Protein AF-A0A2M9QBG0-F1 (afdb_monomer_lite)

Sequence (285 aa):
NDIAADVAAKFGDDTVGVIFPILSRNRFANCLRGIAKGVKKVVLMLSYPSDEVGNHLVDIDELDVKGINPWTDTLTEVEFREHFGYKKHTFTGVDYIEYYKELIEAEGASCEVIFSNNPKTILDFTKSVLTCDIHTRLRTKRILMANGAEKVYSLDNILSESNNGSGFNAEYGLLGSNKATEDSVKLFPHTCQPIVDGIQAKIKEATGKTVEVMVYGDGAFKDPVGKIWELADPVVSPAYTAGLDGTPNEVKLKYLADNDFANLRGEELKAAISEYIQNKDEDLT

pLDDT: mean 91.79, std 9.82, range [42.88, 98.88]

Structure (mmCIF, N/CA/C/O backbone):
data_AF-A0A2M9QBG0-F1
#
_entry.id   AF-A0A2M9QBG0-F1
#
loop_
_atom_site.group_PDB
_atom_site.id
_atom_site.type_symbol
_atom_site.label_atom_id
_atom_site.label_alt_id
_atom_site.label_comp_id
_atom_site.label_asym_id
_atom_site.label_entity_id
_atom_site.label_seq_id
_atom_site.pdbx_PDB_ins_code
_atom_site.Cartn_x
_atom_site.Cartn_y
_atom_site.Cartn_z
_atom_site.occupancy
_atom_site.B_iso_or_equiv
_atom_site.auth_seq_id
_atom_site.auth_comp_id
_atom_site.auth_asym_id
_atom_site.auth_atom_id
_atom_site.pdbx_PDB_model_num
ATOM 1 N N . ASN A 1 1 ? 13.268 -4.347 11.032 1.00 94.38 1 ASN A N 1
ATOM 2 C CA . ASN A 1 1 ? 13.916 -5.679 11.103 1.00 94.38 1 ASN A CA 1
ATOM 3 C C . ASN A 1 1 ? 12.912 -6.799 10.926 1.00 94.38 1 ASN A C 1
ATOM 5 O O . ASN A 1 1 ? 13.132 -7.619 10.053 1.00 94.38 1 ASN A O 1
ATOM 9 N N . ASP A 1 2 ? 11.804 -6.796 11.664 1.00 96.88 2 ASP A N 1
ATOM 10 C CA . ASP A 1 2 ? 10.793 -7.866 11.581 1.00 96.88 2 ASP A CA 1
ATOM 11 C C . ASP A 1 2 ? 10.213 -8.024 10.168 1.00 96.88 2 ASP A C 1
ATOM 13 O O . ASP A 1 2 ? 10.168 -9.131 9.639 1.00 96.88 2 ASP A O 1
ATOM 17 N N . ILE A 1 3 ? 9.890 -6.899 9.514 1.00 97.50 3 ILE A N 1
ATOM 18 C CA . ILE A 1 3 ? 9.481 -6.861 8.098 1.00 97.50 3 ILE A CA 1
ATOM 19 C C . ILE A 1 3 ? 10.540 -7.520 7.205 1.00 97.50 3 ILE A C 1
ATOM 21 O O . ILE A 1 3 ? 10.205 -8.339 6.361 1.00 97.50 3 ILE A O 1
ATOM 25 N N . ALA A 1 4 ? 11.817 -7.188 7.406 1.00 97.56 4 ALA A N 1
ATOM 26 C CA . ALA A 1 4 ? 12.915 -7.696 6.587 1.00 97.56 4 ALA A CA 1
ATOM 27 C C . ALA A 1 4 ? 13.090 -9.206 6.739 1.00 97.56 4 ALA A C 1
ATOM 29 O O . ALA A 1 4 ? 13.250 -9.907 5.748 1.00 97.56 4 ALA A O 1
ATOM 30 N N . ALA A 1 5 ? 13.027 -9.709 7.973 1.00 97.75 5 ALA A N 1
ATOM 31 C CA . ALA A 1 5 ? 13.133 -11.134 8.243 1.00 97.75 5 ALA A CA 1
ATOM 32 C C . ALA A 1 5 ? 11.953 -11.912 7.638 1.00 97.75 5 ALA A C 1
ATOM 34 O O . ALA A 1 5 ? 12.153 -12.994 7.095 1.00 97.75 5 ALA A O 1
ATOM 35 N N . ASP A 1 6 ? 10.745 -11.348 7.679 1.00 98.19 6 ASP A N 1
ATOM 36 C CA . ASP A 1 6 ? 9.570 -11.976 7.077 1.00 98.19 6 ASP A CA 1
ATOM 37 C C . ASP A 1 6 ? 9.617 -11.957 5.536 1.00 98.19 6 ASP A C 1
ATOM 39 O O . ASP A 1 6 ? 9.361 -12.959 4.868 1.00 98.19 6 ASP A O 1
ATOM 43 N N . VAL A 1 7 ? 10.034 -10.832 4.950 1.00 98.31 7 VAL A N 1
ATOM 44 C CA . VAL A 1 7 ? 10.260 -10.705 3.503 1.00 98.31 7 VAL A CA 1
ATOM 45 C C . VAL A 1 7 ? 11.348 -11.679 3.034 1.00 98.31 7 VAL A C 1
ATOM 47 O O . VAL A 1 7 ? 11.137 -12.388 2.051 1.00 98.31 7 VAL A O 1
ATOM 50 N N . ALA A 1 8 ? 12.461 -11.792 3.762 1.00 98.06 8 ALA A N 1
ATOM 51 C CA . ALA A 1 8 ? 13.534 -12.734 3.450 1.00 98.06 8 ALA A CA 1
ATOM 52 C C . ALA A 1 8 ? 13.062 -14.195 3.526 1.00 98.06 8 ALA A C 1
ATOM 54 O O . ALA A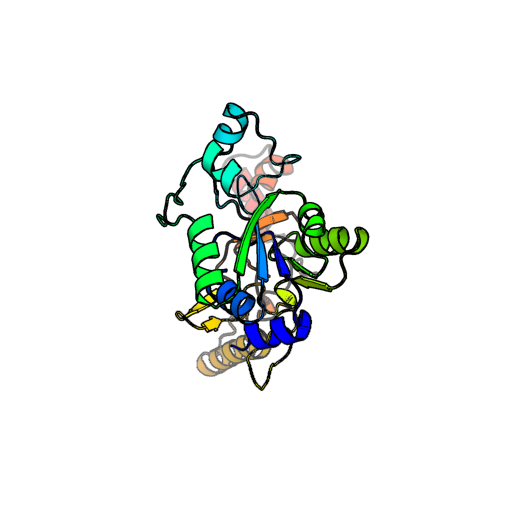 1 8 ? 13.405 -14.996 2.660 1.00 98.06 8 ALA A O 1
ATOM 55 N N . ALA A 1 9 ? 12.235 -14.548 4.516 1.00 97.44 9 ALA A N 1
ATOM 56 C CA . ALA A 1 9 ? 11.669 -15.892 4.631 1.00 97.44 9 ALA A CA 1
ATOM 57 C C . ALA A 1 9 ? 10.741 -16.239 3.453 1.00 97.44 9 ALA A C 1
ATOM 59 O O . ALA A 1 9 ? 10.748 -17.370 2.967 1.00 97.44 9 ALA A O 1
ATOM 60 N N . LYS A 1 10 ? 9.963 -15.262 2.974 1.00 97.81 10 LYS A N 1
ATOM 61 C CA . LYS A 1 10 ? 9.002 -15.438 1.877 1.00 97.81 10 LYS A CA 1
ATOM 62 C C . LYS A 1 10 ? 9.654 -15.461 0.496 1.00 97.81 10 LYS A C 1
ATOM 64 O O . LYS A 1 10 ? 9.267 -16.265 -0.351 1.00 97.81 10 LYS A O 1
ATOM 69 N N . PHE A 1 11 ? 10.623 -14.584 0.248 1.00 98.38 11 PHE A N 1
ATOM 70 C CA . PHE A 1 11 ? 11.204 -14.398 -1.084 1.00 98.38 11 PHE A CA 1
ATOM 71 C C . PHE A 1 11 ? 12.581 -15.045 -1.252 1.00 98.38 11 PHE A C 1
ATOM 73 O O . PHE A 1 11 ? 12.905 -15.480 -2.358 1.00 98.38 11 PHE A O 1
ATOM 80 N N . GLY A 1 12 ? 13.352 -15.213 -0.178 1.00 96.94 12 GLY A N 1
ATOM 81 C CA . GLY A 1 12 ? 14.719 -15.721 -0.242 1.00 96.94 12 GLY A CA 1
ATOM 82 C C . GLY A 1 12 ? 15.646 -14.760 -0.987 1.00 96.94 12 GLY A C 1
ATOM 83 O O . GLY A 1 12 ? 15.642 -13.559 -0.737 1.00 96.94 12 GLY A O 1
ATOM 84 N N . ASP A 1 13 ? 16.431 -15.301 -1.917 1.00 96.94 13 ASP A N 1
ATOM 85 C CA . ASP A 1 13 ? 17.428 -14.554 -2.697 1.00 96.94 13 ASP A CA 1
ATOM 86 C C . ASP A 1 13 ? 16.897 -14.006 -4.035 1.00 96.94 13 ASP A C 1
ATOM 88 O O . ASP A 1 13 ? 17.672 -13.489 -4.845 1.00 96.94 13 ASP A O 1
ATOM 92 N N . ASP A 1 14 ? 15.594 -14.128 -4.286 1.00 98.38 14 ASP A N 1
ATOM 93 C CA . ASP A 1 14 ? 14.983 -13.698 -5.539 1.00 98.38 14 ASP A CA 1
ATOM 94 C C . ASP A 1 14 ? 15.114 -12.180 -5.750 1.00 98.38 14 ASP A C 1
ATOM 96 O O . ASP A 1 14 ? 15.131 -11.381 -4.811 1.00 98.38 14 ASP A O 1
ATOM 100 N N . THR A 1 15 ? 15.122 -11.761 -7.017 1.00 98.75 15 THR A N 1
ATOM 101 C CA . THR A 1 15 ? 14.774 -10.373 -7.353 1.00 98.75 15 THR A CA 1
ATOM 102 C C . THR A 1 15 ? 13.291 -10.174 -7.068 1.00 98.75 15 THR A C 1
ATOM 104 O O . THR A 1 15 ? 12.475 -10.940 -7.577 1.00 98.75 15 THR A O 1
ATOM 107 N N . VAL A 1 16 ? 12.927 -9.162 -6.283 1.00 98.88 16 VAL A N 1
ATOM 108 C CA . VAL A 1 16 ? 11.530 -8.932 -5.893 1.00 98.88 16 VAL A CA 1
ATOM 109 C C . VAL A 1 16 ? 10.954 -7.733 -6.630 1.00 98.88 16 VAL A C 1
ATOM 111 O O . VAL A 1 16 ? 11.482 -6.625 -6.566 1.00 98.88 16 VAL A O 1
ATOM 114 N N . GLY A 1 17 ? 9.842 -7.954 -7.323 1.00 98.88 17 GLY A N 1
ATOM 115 C CA . GLY A 1 17 ? 9.055 -6.897 -7.934 1.00 98.88 17 GLY A CA 1
ATOM 116 C C . GLY A 1 17 ? 8.174 -6.257 -6.873 1.00 98.88 17 GLY A C 1
ATOM 117 O O . GLY A 1 17 ? 7.275 -6.917 -6.360 1.00 98.88 17 GLY A O 1
ATOM 118 N N . VAL A 1 18 ? 8.421 -4.997 -6.529 1.00 98.88 18 VAL A N 1
ATOM 119 C CA . VAL A 1 18 ? 7.583 -4.228 -5.598 1.00 98.88 18 VAL A CA 1
ATOM 120 C C . VAL A 1 18 ? 6.708 -3.313 -6.435 1.00 98.88 18 VAL A C 1
ATOM 122 O O . VAL A 1 18 ? 7.214 -2.392 -7.075 1.00 98.88 18 VAL A O 1
ATOM 125 N N . ILE A 1 19 ? 5.406 -3.593 -6.481 1.00 98.75 19 ILE A N 1
ATOM 126 C CA . ILE A 1 19 ? 4.516 -2.967 -7.465 1.00 98.75 19 ILE A CA 1
ATOM 127 C C . ILE A 1 19 ? 3.381 -2.188 -6.816 1.00 98.75 19 ILE A C 1
ATOM 129 O O . ILE A 1 19 ? 2.843 -2.587 -5.783 1.00 98.75 19 ILE A O 1
ATOM 133 N N . PHE A 1 20 ? 2.999 -1.096 -7.474 1.00 98.06 20 PHE A N 1
ATOM 134 C CA . PHE A 1 20 ? 1.850 -0.255 -7.130 1.00 98.06 20 PHE A CA 1
ATOM 135 C C . PHE A 1 20 ? 1.817 0.239 -5.676 1.00 98.06 20 PHE A C 1
ATOM 137 O O . PHE A 1 20 ? 0.751 0.225 -5.055 1.00 98.06 20 PHE A O 1
ATOM 144 N N . PRO A 1 21 ? 2.949 0.678 -5.095 1.00 97.06 21 PRO A N 1
ATOM 145 C CA . PRO A 1 21 ? 2.894 1.313 -3.796 1.00 97.06 21 PRO A CA 1
ATOM 146 C C . PRO A 1 21 ? 2.174 2.655 -3.889 1.00 97.06 21 PRO A C 1
ATOM 148 O O . PRO A 1 21 ? 2.266 3.374 -4.885 1.00 97.06 21 PRO A O 1
ATOM 151 N N . ILE A 1 22 ? 1.520 3.028 -2.800 1.00 94.12 22 ILE A N 1
ATOM 152 C CA . ILE A 1 22 ? 1.079 4.406 -2.611 1.00 94.12 22 ILE A CA 1
ATOM 153 C C . ILE A 1 22 ? 2.284 5.327 -2.380 1.00 94.12 22 ILE A C 1
ATOM 155 O O . ILE A 1 22 ? 3.242 4.975 -1.687 1.00 94.12 22 ILE A O 1
ATOM 159 N N . LEU A 1 23 ? 2.215 6.541 -2.908 1.00 94.75 23 LEU A N 1
ATOM 160 C CA . LEU A 1 23 ? 3.259 7.557 -2.823 1.00 94.75 23 LEU A CA 1
ATOM 161 C C . LEU A 1 23 ? 3.126 8.328 -1.510 1.00 94.75 23 LEU A C 1
ATOM 163 O O . LEU A 1 23 ? 2.633 9.454 -1.439 1.00 94.75 23 LEU A O 1
ATOM 167 N N . SER A 1 24 ? 3.550 7.689 -0.426 1.00 93.06 24 SER A N 1
ATOM 168 C CA . SER A 1 24 ? 3.468 8.242 0.920 1.00 93.06 24 SER A CA 1
ATOM 169 C C . SER A 1 24 ? 4.717 7.956 1.741 1.00 93.06 24 SER A C 1
ATOM 171 O O . SER A 1 24 ? 5.117 6.805 1.940 1.00 93.06 24 SER A O 1
ATOM 173 N N . ARG A 1 25 ? 5.294 9.020 2.313 1.00 91.75 25 ARG A N 1
ATOM 174 C CA . ARG A 1 25 ? 6.356 8.901 3.324 1.00 91.75 25 ARG A CA 1
ATOM 175 C C . ARG A 1 25 ? 5.859 8.222 4.599 1.00 91.75 25 ARG A C 1
ATOM 177 O O . ARG A 1 25 ? 6.567 7.407 5.173 1.00 91.75 25 ARG A O 1
ATOM 184 N N . ASN A 1 26 ? 4.646 8.546 5.040 1.00 90.00 26 ASN A N 1
ATOM 185 C CA . ASN A 1 26 ? 4.130 8.059 6.320 1.00 90.00 26 ASN A CA 1
ATOM 186 C C . ASN A 1 26 ? 3.624 6.622 6.223 1.00 90.00 26 ASN A C 1
ATOM 188 O O . ASN A 1 26 ? 3.782 5.851 7.162 1.00 90.00 26 ASN A O 1
ATOM 192 N N . ARG A 1 27 ? 3.031 6.248 5.089 1.00 90.38 27 ARG A N 1
ATOM 193 C CA . ARG A 1 27 ? 2.394 4.938 4.971 1.00 90.38 27 ARG A CA 1
ATOM 194 C C . ARG A 1 27 ? 3.296 3.871 4.364 1.00 90.38 27 ARG A C 1
ATOM 196 O O . ARG A 1 27 ? 3.158 2.709 4.723 1.00 90.38 27 ARG A O 1
ATOM 203 N N . PHE A 1 28 ? 4.223 4.246 3.480 1.00 95.75 28 PHE A N 1
ATOM 204 C CA . PHE A 1 28 ? 5.002 3.255 2.738 1.00 95.75 28 PHE A CA 1
ATOM 205 C C . PHE A 1 28 ? 6.507 3.275 3.013 1.00 95.75 28 PHE A C 1
ATOM 207 O O . PHE A 1 28 ? 7.118 2.216 2.957 1.00 95.75 28 PHE A O 1
ATOM 214 N N . ALA A 1 29 ? 7.121 4.407 3.376 1.00 95.62 29 ALA A N 1
ATOM 215 C CA . ALA A 1 29 ? 8.586 4.484 3.482 1.00 95.62 29 ALA A CA 1
ATOM 216 C C . ALA A 1 29 ? 9.195 3.460 4.457 1.00 95.62 29 ALA A C 1
ATOM 218 O O . ALA A 1 29 ? 10.117 2.736 4.091 1.00 95.62 29 ALA A O 1
ATOM 219 N N . ASN A 1 30 ? 8.665 3.345 5.679 1.00 96.50 30 ASN A N 1
ATOM 220 C CA . ASN A 1 30 ? 9.191 2.390 6.663 1.00 96.50 30 ASN A CA 1
ATOM 221 C C . ASN A 1 30 ? 8.934 0.933 6.254 1.00 96.50 30 ASN A C 1
ATOM 223 O O . ASN A 1 30 ? 9.773 0.065 6.500 1.00 96.50 30 ASN A O 1
ATOM 227 N N . CYS A 1 31 ? 7.802 0.669 5.597 1.00 97.62 31 CYS A N 1
ATOM 228 C CA . CYS A 1 31 ? 7.518 -0.636 5.009 1.00 97.62 31 CYS A CA 1
ATOM 229 C C . CYS A 1 31 ? 8.551 -0.960 3.927 1.00 97.62 31 CYS A C 1
ATOM 231 O O . CYS A 1 31 ? 9.159 -2.026 3.973 1.00 97.62 31 CYS A O 1
ATOM 233 N N . LEU A 1 32 ? 8.813 -0.016 3.017 1.00 98.38 32 LEU A N 1
ATOM 234 C CA . LEU A 1 32 ? 9.791 -0.160 1.945 1.00 98.38 32 LEU A CA 1
ATOM 235 C C . LEU A 1 32 ? 11.205 -0.379 2.483 1.00 98.38 32 LEU A C 1
ATOM 237 O O . LEU A 1 32 ? 11.902 -1.234 1.952 1.00 98.38 32 LEU A O 1
ATOM 241 N N . ARG A 1 33 ? 11.603 0.295 3.573 1.00 98.00 33 ARG A N 1
ATOM 242 C CA . ARG A 1 33 ? 12.900 0.043 4.228 1.00 98.00 33 ARG A CA 1
ATOM 243 C C . ARG A 1 33 ? 13.008 -1.403 4.689 1.00 98.00 33 ARG A C 1
ATOM 245 O O . ARG A 1 33 ? 13.990 -2.087 4.421 1.00 98.00 33 ARG A O 1
ATOM 252 N N . GLY A 1 34 ? 11.967 -1.879 5.372 1.00 97.56 34 GLY A N 1
ATOM 253 C CA . GLY A 1 34 ? 11.883 -3.264 5.816 1.00 97.56 34 GLY A CA 1
ATOM 254 C C . GLY A 1 34 ? 11.940 -4.254 4.653 1.00 97.56 34 GLY A C 1
ATOM 255 O O . GLY A 1 34 ? 12.674 -5.230 4.736 1.00 97.56 34 GLY A O 1
ATOM 256 N N . ILE A 1 35 ? 11.207 -3.983 3.571 1.00 98.50 35 ILE A N 1
ATOM 257 C CA . ILE A 1 35 ? 11.191 -4.812 2.361 1.00 98.50 35 ILE A CA 1
ATOM 258 C C . ILE A 1 35 ? 12.577 -4.846 1.712 1.00 98.50 35 ILE A C 1
ATOM 260 O O . ILE A 1 35 ? 13.110 -5.929 1.495 1.00 98.50 35 ILE A O 1
ATOM 264 N N . ALA A 1 36 ? 13.177 -3.680 1.462 1.00 98.56 36 ALA A N 1
ATOM 265 C CA . ALA A 1 36 ? 14.488 -3.543 0.835 1.00 98.56 36 ALA A CA 1
ATOM 266 C C . ALA A 1 36 ? 15.574 -4.272 1.633 1.00 98.56 36 ALA A C 1
ATOM 268 O O . ALA A 1 36 ? 16.334 -5.050 1.071 1.00 98.56 36 ALA A O 1
ATOM 269 N N . LYS A 1 37 ? 15.575 -4.129 2.961 1.00 97.94 37 LYS A N 1
ATOM 270 C CA . LYS A 1 37 ? 16.518 -4.827 3.845 1.00 97.94 37 LYS A CA 1
ATOM 271 C C . LYS A 1 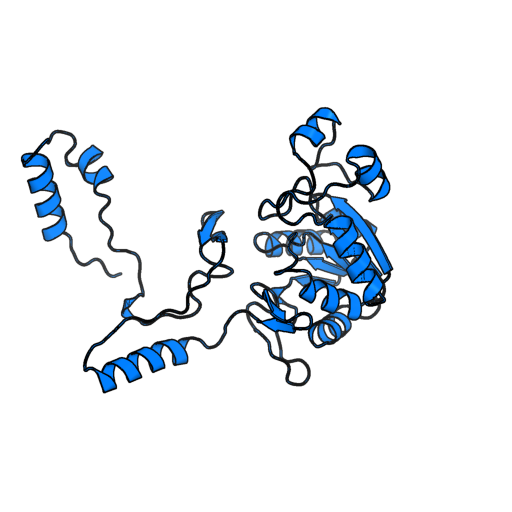37 ? 16.389 -6.358 3.809 1.00 97.94 37 LYS A C 1
ATOM 273 O O . LYS A 1 37 ? 17.319 -7.061 4.201 1.00 97.94 37 LYS A O 1
ATOM 278 N N . GLY A 1 38 ? 15.230 -6.883 3.409 1.00 97.69 38 GLY A N 1
ATOM 279 C CA . GLY A 1 38 ? 14.960 -8.319 3.328 1.00 97.69 38 GLY A CA 1
ATOM 280 C C . GLY A 1 38 ? 15.362 -8.972 2.004 1.00 97.69 38 GLY A C 1
ATOM 281 O O . GLY A 1 38 ? 15.223 -10.186 1.886 1.00 97.69 38 GLY A O 1
ATOM 282 N N . VAL A 1 39 ? 15.820 -8.203 1.008 1.00 98.44 39 VAL A N 1
ATOM 283 C CA . VAL A 1 39 ? 16.076 -8.692 -0.359 1.00 98.44 39 VAL A CA 1
ATOM 284 C C . VAL A 1 39 ? 17.371 -8.115 -0.936 1.00 98.44 39 VAL A C 1
ATOM 286 O O . VAL A 1 39 ? 17.930 -7.156 -0.418 1.00 98.44 39 VAL A O 1
ATOM 289 N N . LYS A 1 40 ? 17.862 -8.689 -2.041 1.00 98.25 40 LYS A N 1
ATOM 290 C CA . LYS A 1 40 ? 19.090 -8.225 -2.724 1.00 98.25 40 LYS A CA 1
ATOM 291 C C . LYS A 1 40 ? 18.824 -7.232 -3.861 1.00 98.25 40 LYS A C 1
ATOM 293 O O . LYS A 1 40 ? 19.635 -6.340 -4.119 1.00 98.25 40 LYS A O 1
ATOM 298 N N . LYS A 1 41 ? 17.706 -7.400 -4.572 1.00 98.69 41 LYS A N 1
ATOM 299 C CA . LYS A 1 41 ? 17.295 -6.541 -5.689 1.00 98.69 41 LYS A CA 1
ATOM 300 C C . LYS A 1 41 ? 15.794 -6.296 -5.639 1.00 98.69 41 LYS A C 1
ATOM 302 O O . LYS A 1 41 ? 15.019 -7.246 -5.517 1.00 98.69 41 LYS A O 1
ATOM 307 N N . VAL A 1 42 ? 15.413 -5.035 -5.795 1.00 98.88 42 VAL A N 1
ATOM 308 C CA . VAL A 1 42 ? 14.035 -4.588 -5.980 1.00 98.88 42 VAL A CA 1
ATOM 309 C C . VAL A 1 42 ? 13.871 -4.060 -7.400 1.00 98.88 42 VAL A C 1
ATOM 311 O O . VAL A 1 42 ? 14.649 -3.221 -7.851 1.00 98.88 42 VAL A O 1
ATOM 314 N N . VAL A 1 43 ? 12.833 -4.527 -8.089 1.00 98.88 43 VAL A N 1
ATOM 315 C CA . VAL A 1 43 ? 12.305 -3.851 -9.279 1.00 98.88 43 VAL A CA 1
ATOM 316 C C . VAL A 1 43 ? 11.056 -3.100 -8.835 1.00 98.88 43 VAL A C 1
ATOM 318 O O . VAL A 1 43 ? 10.031 -3.713 -8.535 1.00 98.88 43 VAL A O 1
ATOM 321 N N . LEU A 1 44 ? 11.170 -1.782 -8.702 1.00 98.88 44 LEU A N 1
ATOM 322 C CA . LEU A 1 44 ? 10.103 -0.907 -8.237 1.00 98.88 44 LEU A CA 1
ATOM 323 C C . LEU A 1 44 ? 9.248 -0.484 -9.434 1.00 98.88 44 LEU A C 1
ATOM 325 O O . LEU A 1 44 ? 9.694 0.300 -10.269 1.00 98.88 44 LEU A O 1
ATOM 329 N N . MET A 1 45 ? 8.013 -0.982 -9.505 1.00 98.81 45 MET A N 1
ATOM 330 C CA . MET A 1 45 ? 7.063 -0.598 -10.551 1.00 98.81 45 MET A CA 1
ATOM 331 C C . MET A 1 45 ? 6.015 0.364 -10.006 1.00 98.81 45 MET A C 1
ATOM 333 O O . MET A 1 45 ? 5.168 -0.012 -9.188 1.00 98.81 45 MET A O 1
ATOM 337 N N . LEU A 1 46 ? 6.062 1.604 -10.484 1.00 98.56 46 LEU A N 1
ATOM 338 C CA . LEU A 1 46 ? 5.134 2.659 -10.093 1.00 98.56 46 LEU A CA 1
ATOM 339 C C . LEU A 1 46 ? 4.002 2.798 -11.119 1.00 98.56 46 LEU A C 1
ATOM 341 O O . LEU A 1 46 ? 4.231 2.777 -12.330 1.00 98.56 46 LEU A O 1
ATOM 345 N N . SER A 1 47 ? 2.779 2.974 -10.620 1.00 97.56 47 SER A N 1
ATOM 346 C CA . SER A 1 47 ? 1.647 3.400 -11.447 1.00 97.56 47 SER A CA 1
ATOM 347 C C . SER A 1 47 ? 1.817 4.863 -11.859 1.00 97.56 47 SER A C 1
ATOM 349 O O . SER A 1 47 ? 2.389 5.659 -11.111 1.00 97.56 47 SER A O 1
ATOM 351 N N . TYR A 1 48 ? 1.301 5.231 -13.031 1.00 97.00 48 TYR A N 1
ATOM 352 C CA . TYR A 1 48 ? 1.320 6.609 -13.526 1.00 97.00 48 TYR A CA 1
ATOM 353 C C . TYR A 1 48 ? 0.036 6.926 -14.319 1.00 97.00 48 TYR A C 1
ATOM 355 O O . TYR A 1 48 ? -0.528 6.027 -14.935 1.00 97.00 48 TYR A O 1
ATOM 363 N N . PRO A 1 49 ? -0.488 8.167 -14.312 1.00 96.44 49 PRO A N 1
ATOM 364 C CA . PRO A 1 49 ? 0.114 9.387 -13.765 1.00 96.44 49 PRO A CA 1
ATOM 365 C C . PRO A 1 49 ? 0.116 9.465 -12.231 1.00 96.44 49 PRO A C 1
ATOM 367 O O . PRO A 1 49 ? 0.852 10.276 -11.671 1.00 96.44 49 PRO A O 1
ATOM 370 N N . SER A 1 50 ? -0.670 8.628 -11.553 1.00 95.69 50 SER A N 1
ATOM 371 C CA . SER A 1 50 ? -0.822 8.610 -10.097 1.00 95.69 50 SER A CA 1
ATOM 372 C C . SER A 1 50 ? -0.890 7.191 -9.524 1.00 95.69 50 SER A C 1
ATOM 374 O O . SER A 1 50 ? -1.081 6.214 -10.252 1.00 95.69 50 SER A O 1
ATOM 376 N N . ASP A 1 51 ? -0.737 7.083 -8.202 1.00 94.75 51 ASP A N 1
ATOM 377 C CA . ASP A 1 51 ? -1.052 5.856 -7.466 1.00 94.75 51 ASP A CA 1
ATOM 378 C C . ASP A 1 51 ? -2.571 5.607 -7.363 1.00 94.75 51 ASP A C 1
ATOM 380 O O . ASP A 1 51 ? -3.403 6.413 -7.785 1.00 94.75 51 ASP A O 1
ATOM 384 N N . GLU A 1 52 ? -2.958 4.476 -6.768 1.00 91.56 52 GLU A N 1
ATOM 385 C CA . GLU A 1 52 ? -4.371 4.100 -6.624 1.00 91.56 52 GLU A CA 1
ATOM 386 C C . GLU A 1 52 ? -5.206 5.029 -5.720 1.00 91.56 52 GLU A C 1
ATOM 388 O O . GLU A 1 52 ? -6.437 4.957 -5.767 1.00 91.56 52 GLU A O 1
ATOM 393 N N . VAL A 1 53 ? -4.566 5.884 -4.909 1.00 87.88 53 VAL A N 1
ATOM 394 C CA . VAL A 1 53 ? -5.236 6.858 -4.030 1.00 87.88 53 VAL A CA 1
ATOM 395 C C . VAL A 1 53 ? -5.183 8.288 -4.574 1.00 87.88 53 VAL A C 1
ATOM 397 O O . VAL A 1 53 ? -5.706 9.204 -3.943 1.00 87.88 53 VAL A O 1
ATOM 400 N N . GLY A 1 54 ? -4.610 8.481 -5.763 1.00 89.44 54 GLY A N 1
ATOM 401 C CA . GLY A 1 54 ? -4.584 9.761 -6.460 1.00 89.44 54 GLY A CA 1
ATOM 402 C C . GLY A 1 54 ? -3.389 10.655 -6.130 1.00 89.44 54 GLY A C 1
ATOM 403 O O . GLY A 1 54 ? -3.425 11.831 -6.477 1.00 89.44 54 GLY A O 1
ATOM 404 N N . ASN A 1 55 ? -2.316 10.155 -5.506 1.00 91.50 55 ASN A N 1
ATOM 405 C CA . ASN A 1 55 ? -1.073 10.931 -5.461 1.00 91.50 55 ASN A CA 1
ATOM 406 C C . ASN A 1 55 ? -0.403 10.893 -6.829 1.00 91.50 55 ASN A C 1
ATOM 408 O O . ASN A 1 55 ? -0.066 9.827 -7.342 1.00 91.50 55 ASN A O 1
ATOM 412 N N . HIS A 1 56 ? -0.191 12.069 -7.405 1.00 92.69 56 HIS A N 1
ATOM 413 C CA . HIS A 1 56 ? 0.369 12.222 -8.739 1.00 92.69 56 HIS A CA 1
ATOM 414 C C . HIS A 1 56 ? 1.900 12.169 -8.728 1.00 92.69 56 HIS A C 1
ATOM 416 O O . HIS A 1 56 ? 2.551 12.839 -7.922 1.00 92.69 56 HIS A O 1
ATOM 422 N N . LEU A 1 57 ? 2.467 11.421 -9.676 1.00 95.25 57 LEU A N 1
ATOM 423 C CA . LEU A 1 57 ? 3.848 11.596 -10.130 1.00 95.25 57 LEU A CA 1
ATOM 424 C C . LEU A 1 57 ? 3.936 12.728 -11.153 1.00 95.25 57 LEU A C 1
ATOM 426 O O . LEU A 1 57 ? 4.864 13.535 -11.111 1.00 95.25 57 LEU A O 1
ATOM 430 N N . VAL A 1 58 ? 2.965 12.775 -12.066 1.00 95.00 58 VAL A N 1
ATOM 431 C CA . VAL A 1 58 ? 2.859 13.749 -13.157 1.00 95.00 58 VAL A CA 1
ATOM 432 C C . VAL A 1 58 ? 1.407 14.157 -13.359 1.00 95.00 58 VAL A C 1
ATOM 434 O O . VAL A 1 58 ? 0.485 13.449 -12.942 1.00 95.00 58 VAL A O 1
ATOM 437 N N . ASP A 1 59 ? 1.207 15.305 -13.998 1.00 92.94 59 ASP A N 1
ATOM 438 C CA . ASP A 1 59 ? -0.120 15.711 -14.445 1.00 92.94 59 ASP A CA 1
ATOM 439 C C . ASP A 1 59 ? -0.596 14.788 -15.579 1.00 92.94 59 ASP A C 1
ATOM 441 O O . ASP A 1 59 ? 0.199 14.348 -16.414 1.00 92.94 59 ASP A O 1
ATOM 445 N N . ILE A 1 60 ? -1.894 14.492 -15.607 1.00 93.12 60 ILE A N 1
ATOM 446 C CA . ILE A 1 60 ? -2.490 13.705 -16.686 1.00 93.12 60 ILE A CA 1
ATOM 447 C C . ILE A 1 60 ? -2.443 14.469 -18.015 1.00 93.12 60 ILE A C 1
ATOM 449 O O . ILE A 1 60 ? -2.169 13.858 -19.044 1.00 93.12 60 ILE A O 1
ATOM 453 N N . ASP A 1 61 ? -2.566 15.798 -17.986 1.00 94.75 61 ASP A N 1
ATOM 454 C CA . ASP A 1 61 ? -2.482 16.634 -19.187 1.00 94.75 61 ASP A CA 1
ATOM 455 C C . ASP A 1 61 ? -1.074 16.574 -19.812 1.00 94.75 61 ASP A C 1
ATOM 457 O O . ASP A 1 61 ? -0.905 16.674 -21.029 1.00 94.75 61 ASP A O 1
ATOM 461 N N . GLU A 1 62 ? -0.031 16.356 -18.998 1.00 94.94 62 GLU A N 1
ATOM 462 C CA . GLU A 1 62 ? 1.329 16.154 -19.510 1.00 94.94 62 GLU A CA 1
ATOM 463 C C . GLU A 1 62 ? 1.472 14.846 -20.294 1.00 94.94 62 GLU A C 1
ATOM 465 O O . GLU A 1 62 ? 2.336 14.774 -21.172 1.00 94.94 62 GLU A O 1
ATOM 470 N N . LEU A 1 63 ? 0.662 13.825 -19.985 1.00 95.44 63 LEU A N 1
ATOM 471 C CA . LEU A 1 63 ? 0.628 12.582 -20.756 1.00 95.44 63 LEU A CA 1
ATOM 472 C C . LEU A 1 63 ? 0.049 12.843 -22.146 1.00 95.44 63 LEU A C 1
ATOM 474 O O . LEU A 1 63 ? 0.667 12.467 -23.143 1.00 95.44 63 LEU A O 1
ATOM 478 N N . ASP A 1 64 ? -1.077 13.558 -22.207 1.00 94.06 64 ASP A N 1
ATOM 479 C CA . ASP A 1 64 ? -1.775 13.879 -23.454 1.00 94.06 64 ASP A CA 1
ATOM 480 C C . ASP A 1 64 ? -0.899 14.715 -24.391 1.00 94.06 64 ASP A C 1
ATOM 482 O O . ASP A 1 64 ? -0.749 14.393 -25.571 1.00 94.06 64 ASP A O 1
ATOM 486 N N . VAL A 1 65 ? -0.243 15.752 -23.857 1.00 96.12 65 VAL A N 1
ATOM 487 C CA . VAL A 1 65 ? 0.668 16.612 -24.632 1.00 96.12 65 VAL A CA 1
ATOM 488 C C . VAL A 1 65 ? 1.844 15.823 -25.214 1.00 96.12 65 VAL A C 1
ATOM 490 O O . VAL A 1 65 ? 2.318 16.140 -26.306 1.00 96.12 65 VAL A O 1
ATOM 493 N N . LYS A 1 66 ? 2.325 14.801 -24.500 1.00 95.06 66 LYS A N 1
ATOM 494 C CA . LYS A 1 66 ? 3.471 13.975 -24.916 1.00 95.06 66 LYS A CA 1
ATOM 495 C C . LYS A 1 66 ? 3.056 12.723 -25.690 1.00 95.06 66 LYS A C 1
ATOM 497 O O . LYS A 1 66 ? 3.934 12.006 -26.162 1.00 95.06 66 LYS A O 1
ATOM 502 N N . GLY A 1 67 ? 1.754 12.475 -25.848 1.00 96.06 67 GLY A N 1
ATOM 503 C CA . GLY A 1 67 ? 1.217 11.306 -26.542 1.00 96.06 67 GLY A CA 1
ATOM 504 C C . GLY A 1 67 ? 1.501 9.978 -25.834 1.00 96.06 67 GLY A C 1
ATOM 505 O O . GLY A 1 67 ? 1.598 8.956 -26.506 1.00 96.06 67 GLY A O 1
ATOM 506 N N . ILE A 1 68 ? 1.660 9.993 -24.508 1.00 97.19 68 ILE A N 1
ATOM 507 C CA . ILE A 1 68 ? 1.961 8.802 -23.702 1.00 97.19 68 ILE A CA 1
ATOM 508 C C . ILE A 1 68 ? 0.655 8.208 -23.185 1.00 97.19 68 ILE A C 1
ATOM 510 O O . ILE A 1 68 ? -0.111 8.881 -22.499 1.00 97.19 68 ILE A O 1
ATOM 514 N N . ASN A 1 69 ? 0.415 6.927 -23.458 1.00 96.31 69 ASN A N 1
ATOM 515 C CA . ASN A 1 69 ? -0.768 6.218 -22.996 1.00 96.31 69 ASN A CA 1
ATOM 516 C C . ASN A 1 69 ? -0.456 5.390 -21.736 1.00 96.31 69 ASN A C 1
ATOM 518 O O . ASN A 1 69 ? 0.135 4.313 -21.836 1.00 96.31 69 ASN A O 1
ATOM 522 N N . PRO A 1 70 ? -0.919 5.806 -20.544 1.00 94.19 70 PRO A N 1
ATOM 523 C CA . PRO A 1 70 ? -0.594 5.124 -19.293 1.00 94.19 70 PRO A CA 1
ATOM 524 C C . PRO A 1 70 ? -1.201 3.716 -19.173 1.00 94.19 70 PRO A C 1
ATOM 526 O O . PRO A 1 70 ? -0.854 2.960 -18.267 1.00 94.19 70 PRO A O 1
ATOM 529 N N . TRP A 1 71 ? -2.134 3.342 -20.052 1.00 92.12 71 TRP A N 1
ATOM 530 C CA . TRP A 1 71 ? -2.785 2.030 -20.029 1.00 92.12 71 TRP A CA 1
ATOM 531 C C . TRP A 1 71 ? -2.046 0.961 -20.827 1.00 92.12 71 TRP A C 1
ATOM 533 O O . TRP A 1 71 ? -2.265 -0.230 -20.591 1.00 92.12 71 TRP A O 1
ATOM 543 N N . THR A 1 72 ? -1.206 1.369 -21.775 1.00 94.62 72 THR A N 1
ATOM 544 C CA . THR A 1 72 ? -0.485 0.458 -22.673 1.00 94.62 72 THR A CA 1
ATOM 545 C C . THR A 1 72 ? 1.013 0.609 -22.570 1.00 94.62 72 THR A C 1
ATOM 547 O O . THR A 1 72 ? 1.723 -0.386 -22.691 1.00 94.62 72 THR A O 1
ATOM 550 N N . ASP A 1 73 ? 1.478 1.831 -22.349 1.00 97.50 73 ASP A N 1
ATOM 551 C CA . ASP A 1 73 ? 2.888 2.136 -22.425 1.00 97.50 73 ASP A CA 1
ATOM 552 C C . ASP A 1 73 ? 3.570 1.732 -21.117 1.00 97.50 73 ASP A C 1
ATOM 554 O O . ASP A 1 73 ? 2.968 1.631 -20.040 1.00 97.50 73 ASP A O 1
ATOM 558 N N . THR A 1 74 ? 4.852 1.434 -21.241 1.00 98.12 74 THR A N 1
ATOM 559 C CA . THR A 1 74 ? 5.726 1.098 -20.127 1.00 98.12 74 THR A CA 1
ATOM 560 C C . THR A 1 74 ? 6.970 1.936 -20.282 1.00 98.12 74 THR A C 1
ATOM 562 O O . THR A 1 74 ? 7.542 1.953 -21.369 1.00 98.12 74 THR A O 1
ATOM 565 N N . LEU A 1 75 ? 7.377 2.621 -19.222 1.00 98.50 75 LEU A N 1
ATOM 566 C CA . LEU A 1 75 ? 8.536 3.505 -19.264 1.00 98.50 75 LEU A CA 1
ATOM 567 C C . LEU A 1 75 ? 9.601 2.994 -18.302 1.00 98.50 75 LEU A C 1
ATOM 569 O O . LEU A 1 75 ? 9.301 2.555 -17.190 1.00 98.50 75 LEU A O 1
ATOM 573 N N . THR A 1 76 ? 10.853 3.086 -18.713 1.00 98.50 76 THR A N 1
ATOM 574 C CA . THR A 1 76 ? 12.002 3.045 -17.809 1.00 98.50 76 THR A CA 1
ATOM 575 C C . THR A 1 76 ? 12.116 4.363 -17.042 1.00 98.50 76 THR A C 1
ATOM 577 O O . THR A 1 76 ? 11.523 5.378 -17.415 1.00 98.50 76 THR A O 1
ATOM 580 N N . GLU A 1 77 ? 12.914 4.383 -15.974 1.00 98.25 77 GLU A N 1
ATOM 581 C CA . GLU A 1 77 ? 13.260 5.632 -15.285 1.00 98.25 77 GLU A CA 1
ATOM 582 C C . GLU A 1 77 ? 13.827 6.690 -16.230 1.00 98.25 77 GLU A C 1
ATOM 584 O O . GLU A 1 77 ? 13.401 7.839 -16.172 1.00 98.25 77 GLU A O 1
ATOM 589 N N . VAL A 1 78 ? 14.732 6.311 -17.135 1.00 98.19 78 VAL A N 1
ATOM 590 C CA . VAL A 1 78 ? 15.348 7.254 -18.076 1.00 98.19 78 VAL A CA 1
ATOM 591 C C . VAL A 1 78 ? 14.290 7.880 -18.982 1.00 98.19 78 VAL A C 1
ATOM 593 O O . VAL A 1 78 ? 14.190 9.103 -19.019 1.00 98.19 78 VAL A O 1
ATOM 596 N N . GLU A 1 79 ? 13.445 7.072 -19.624 1.00 98.25 79 GLU A N 1
ATOM 597 C CA . GLU A 1 79 ? 12.371 7.568 -20.499 1.00 98.25 79 GLU A CA 1
ATOM 598 C C . GLU A 1 79 ? 11.378 8.445 -19.725 1.00 98.25 7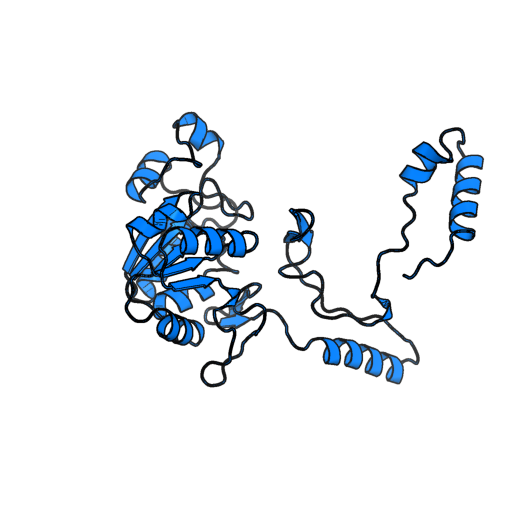9 GLU A C 1
ATOM 600 O O . GLU A 1 79 ? 10.996 9.523 -20.182 1.00 98.25 79 GLU A O 1
ATOM 605 N N . PHE A 1 80 ? 10.995 8.036 -18.510 1.00 98.06 80 PHE A N 1
ATOM 606 C CA . PHE A 1 80 ? 10.124 8.844 -17.661 1.00 98.06 80 PHE A CA 1
ATOM 607 C C . PHE A 1 80 ? 10.755 10.210 -17.355 1.00 98.06 80 PHE A C 1
ATOM 609 O O . PHE A 1 80 ? 10.095 11.245 -17.470 1.00 98.06 80 PHE A O 1
ATOM 616 N N . ARG A 1 81 ? 12.042 10.250 -16.991 1.00 97.75 81 ARG A N 1
ATOM 617 C CA . ARG A 1 81 ? 12.759 11.501 -16.701 1.00 97.75 81 ARG A CA 1
ATOM 618 C C . ARG A 1 81 ? 12.974 12.352 -17.953 1.00 97.75 81 ARG A C 1
ATOM 620 O O . ARG A 1 81 ? 12.887 13.571 -17.853 1.00 97.75 81 ARG A O 1
ATOM 627 N N . GLU A 1 82 ? 13.203 11.759 -19.119 1.00 97.38 82 GLU A N 1
ATOM 628 C CA . GLU A 1 82 ? 13.298 12.490 -20.389 1.00 97.38 82 GLU A CA 1
ATOM 629 C C . GLU A 1 82 ? 11.971 13.156 -20.754 1.00 97.38 82 GLU A C 1
ATOM 631 O O . GLU A 1 82 ? 11.941 14.320 -21.157 1.00 97.38 82 GLU A O 1
ATOM 636 N N . HIS A 1 83 ? 10.860 12.448 -20.550 1.00 96.69 83 HIS A N 1
ATOM 637 C CA . HIS A 1 83 ? 9.541 12.998 -20.803 1.00 96.69 83 HIS A CA 1
ATOM 638 C C . HIS A 1 83 ? 9.155 14.055 -19.769 1.00 96.69 83 HIS A C 1
ATOM 640 O O .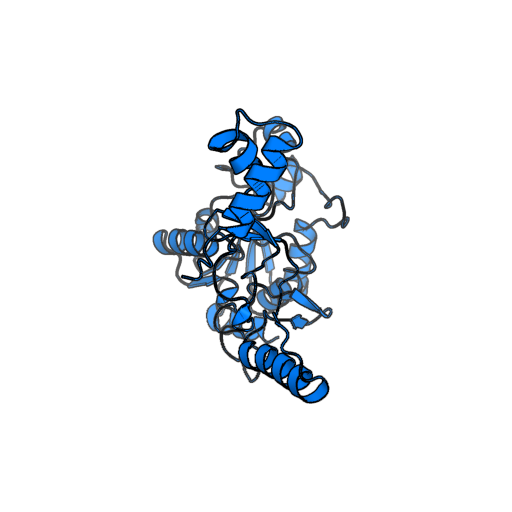 HIS A 1 83 ? 8.729 15.144 -20.149 1.00 96.69 83 HIS A O 1
ATOM 646 N N . PHE A 1 84 ? 9.265 13.769 -18.470 1.00 96.31 84 PHE A N 1
ATOM 647 C CA . PHE A 1 84 ? 8.638 14.563 -17.401 1.00 96.31 84 PHE A CA 1
ATOM 648 C C . PHE A 1 84 ? 9.612 15.336 -16.509 1.00 96.31 84 PHE A C 1
ATOM 650 O O . PHE A 1 84 ? 9.188 16.231 -15.776 1.00 96.31 84 PHE A O 1
ATOM 657 N N . GLY A 1 85 ? 10.907 15.038 -16.571 1.00 95.69 85 GLY A N 1
ATOM 658 C CA . GLY A 1 85 ? 11.917 15.604 -15.685 1.00 95.69 85 GLY A CA 1
ATOM 659 C C . GLY A 1 85 ? 11.775 15.142 -14.231 1.00 95.69 85 GLY A C 1
ATOM 660 O O . GLY A 1 85 ? 11.282 14.054 -13.922 1.00 95.69 85 GLY A O 1
ATOM 661 N N . TYR A 1 86 ? 12.229 15.995 -13.314 1.00 95.19 86 TYR A N 1
ATOM 662 C CA . TYR A 1 86 ? 12.192 15.747 -11.872 1.00 95.19 86 TYR A CA 1
ATOM 663 C C . TYR A 1 86 ? 11.010 16.479 -11.243 1.00 95.19 86 TYR A C 1
ATOM 665 O O . TYR A 1 86 ? 11.070 17.684 -10.980 1.00 95.19 86 TYR A O 1
ATOM 673 N N . LYS A 1 87 ? 9.911 15.750 -11.032 1.00 91.88 87 LYS A N 1
ATOM 674 C CA . LYS A 1 87 ? 8.679 16.284 -10.448 1.00 91.88 87 LYS A CA 1
ATOM 675 C C . LYS A 1 87 ? 8.662 16.026 -8.950 1.00 91.88 87 LYS A C 1
ATOM 677 O O . LYS A 1 87 ? 8.785 14.898 -8.482 1.00 91.88 87 LYS A O 1
ATOM 682 N N . LYS A 1 88 ? 8.485 17.106 -8.195 1.00 93.62 88 LYS A N 1
ATOM 683 C CA . LYS A 1 88 ? 8.291 17.060 -6.749 1.00 93.62 88 LYS A CA 1
ATOM 684 C C . LYS A 1 88 ? 6.808 17.161 -6.450 1.00 93.62 88 LYS A C 1
ATOM 686 O O . LYS A 1 88 ? 6.118 18.004 -7.016 1.00 93.62 88 LYS A O 1
ATOM 691 N N . HIS A 1 89 ? 6.342 16.342 -5.521 1.00 91.25 89 HIS A N 1
ATOM 692 C CA . HIS A 1 89 ? 4.974 16.390 -5.040 1.00 91.25 89 HIS A CA 1
ATOM 693 C C . HIS A 1 89 ? 4.660 17.770 -4.439 1.00 91.25 89 HIS A C 1
ATOM 695 O O . HIS A 1 89 ? 5.394 18.255 -3.573 1.00 91.25 89 HIS A O 1
ATOM 701 N N . THR A 1 90 ? 3.553 18.381 -4.867 1.00 86.94 90 THR A N 1
ATOM 702 C CA . THR A 1 90 ? 3.209 19.792 -4.613 1.00 86.94 90 THR A CA 1
ATOM 703 C C . THR A 1 90 ? 3.253 20.183 -3.137 1.00 86.94 90 THR A C 1
ATOM 705 O O . THR A 1 90 ? 3.730 21.261 -2.796 1.00 86.94 90 THR A O 1
ATOM 708 N N . PHE A 1 91 ? 2.792 19.303 -2.244 1.00 87.56 91 PHE A N 1
ATOM 709 C CA . PHE A 1 91 ? 2.690 19.616 -0.814 1.00 87.56 91 PHE A CA 1
ATOM 710 C C . PHE A 1 91 ? 3.909 19.200 0.007 1.00 87.56 91 PHE A C 1
ATOM 712 O O . PHE A 1 91 ? 4.201 19.803 1.034 1.00 87.56 91 PHE A O 1
ATOM 719 N N . THR A 1 92 ? 4.606 18.141 -0.403 1.00 88.50 92 THR A N 1
ATOM 720 C CA . THR A 1 92 ? 5.708 17.573 0.393 1.00 88.50 92 THR A CA 1
ATOM 721 C C . THR A 1 92 ? 7.074 17.989 -0.133 1.00 88.50 92 THR A C 1
ATOM 723 O O . THR A 1 92 ? 8.055 17.855 0.593 1.00 88.50 92 THR A O 1
ATOM 726 N N . GLY A 1 93 ? 7.157 18.465 -1.380 1.00 93.25 93 GLY A N 1
ATOM 727 C CA . GLY A 1 93 ? 8.412 18.772 -2.063 1.00 93.25 93 GLY A CA 1
ATOM 728 C C . GLY A 1 93 ? 9.256 17.535 -2.388 1.00 93.25 93 GLY A C 1
ATOM 729 O O . GLY A 1 93 ? 10.425 17.678 -2.743 1.00 93.25 93 GLY A O 1
ATOM 730 N N . VAL A 1 94 ? 8.690 16.334 -2.250 1.00 94.38 94 VAL A N 1
ATOM 731 C CA . VAL A 1 94 ? 9.395 15.058 -2.423 1.00 94.38 94 VAL A CA 1
ATOM 732 C C . VAL A 1 94 ? 9.260 14.588 -3.864 1.00 94.38 94 VAL A C 1
ATOM 734 O O . VAL A 1 94 ? 8.148 14.505 -4.379 1.00 94.38 94 VAL A O 1
ATOM 737 N N . ASP A 1 95 ? 10.379 14.253 -4.494 1.00 96.69 95 ASP A N 1
ATOM 738 C CA . ASP A 1 95 ? 10.394 13.426 -5.700 1.00 96.69 95 ASP A CA 1
ATOM 739 C C . ASP A 1 95 ? 10.305 11.965 -5.245 1.00 96.69 95 ASP A C 1
ATOM 741 O O . ASP A 1 95 ? 11.262 11.432 -4.689 1.00 96.69 95 ASP A O 1
ATOM 745 N N . TYR A 1 96 ? 9.128 11.348 -5.369 1.00 96.94 96 TYR A N 1
ATOM 746 C CA . TYR A 1 96 ? 8.898 10.008 -4.818 1.00 96.94 96 TYR A CA 1
ATOM 747 C C . TYR A 1 96 ? 9.660 8.906 -5.556 1.00 96.94 96 TYR A C 1
ATOM 749 O O . TYR A 1 96 ? 9.958 7.881 -4.945 1.00 96.94 96 TYR A O 1
ATOM 757 N N . ILE A 1 97 ? 9.997 9.123 -6.830 1.00 97.81 97 ILE A N 1
ATOM 758 C CA . ILE A 1 97 ? 10.802 8.185 -7.618 1.00 97.81 97 ILE A CA 1
ATOM 759 C C . ILE A 1 97 ? 12.206 8.131 -7.017 1.00 97.81 97 ILE A C 1
ATOM 761 O O . ILE A 1 97 ? 12.674 7.057 -6.643 1.00 97.81 97 ILE A O 1
ATOM 765 N N . GLU A 1 98 ? 12.830 9.301 -6.843 1.00 97.94 98 GLU A N 1
ATOM 766 C CA . GLU A 1 98 ? 14.171 9.400 -6.260 1.00 97.94 98 GLU A CA 1
ATOM 767 C C . GLU A 1 98 ? 14.169 8.935 -4.804 1.00 97.94 98 GLU A C 1
ATOM 769 O O . GLU A 1 98 ? 14.969 8.098 -4.403 1.00 97.94 98 GLU A O 1
ATOM 774 N N . TYR A 1 99 ? 13.197 9.408 -4.022 1.00 97.94 99 TYR A N 1
ATOM 775 C CA . TYR A 1 99 ? 13.093 9.093 -2.604 1.00 97.94 99 TYR A CA 1
ATOM 776 C C . TYR A 1 99 ? 12.984 7.589 -2.336 1.00 97.94 99 TYR A C 1
ATOM 778 O O . TYR A 1 99 ? 13.624 7.084 -1.416 1.00 97.94 99 TYR A O 1
ATOM 786 N N . TYR A 1 100 ? 12.172 6.860 -3.107 1.00 98.38 100 TYR A N 1
ATOM 787 C CA . TYR A 1 100 ? 12.055 5.413 -2.936 1.00 98.38 100 TYR A CA 1
ATOM 788 C C . TYR A 1 100 ? 13.282 4.664 -3.432 1.00 98.38 100 TYR A C 1
ATOM 790 O O . TYR A 1 100 ? 13.691 3.708 -2.774 1.00 98.38 100 TYR A O 1
ATOM 798 N N . LYS A 1 101 ? 13.898 5.111 -4.527 1.00 98.38 101 LYS A N 1
ATOM 799 C CA . LYS A 1 101 ? 15.141 4.528 -5.029 1.00 98.38 101 LYS A CA 1
ATOM 800 C C . LYS A 1 101 ? 16.281 4.667 -4.020 1.00 98.38 101 LYS A C 1
ATOM 802 O O . LYS A 1 101 ? 16.832 3.650 -3.605 1.00 98.38 101 LYS A O 1
ATOM 807 N N . GLU A 1 102 ? 16.547 5.883 -3.545 1.00 98.31 102 GLU A N 1
ATOM 808 C CA . GLU A 1 102 ? 17.561 6.157 -2.520 1.00 98.31 102 GLU A CA 1
ATOM 809 C C . GLU A 1 102 ? 17.295 5.361 -1.237 1.00 98.31 102 GLU A C 1
ATOM 811 O O . GLU A 1 102 ? 18.218 4.837 -0.618 1.00 98.31 102 GLU A O 1
ATOM 816 N N . LEU A 1 103 ? 16.027 5.243 -0.830 1.00 98.25 103 LEU A N 1
ATOM 817 C CA . LEU A 1 103 ? 15.644 4.495 0.363 1.00 98.25 103 LEU A CA 1
ATOM 818 C C . LEU A 1 103 ? 15.935 2.997 0.219 1.00 98.25 103 LEU A C 1
ATOM 820 O O . LEU A 1 103 ? 16.448 2.400 1.161 1.00 98.25 103 LEU A O 1
ATOM 824 N N . ILE A 1 104 ? 15.637 2.394 -0.933 1.00 98.75 104 ILE A N 1
ATOM 825 C CA . ILE A 1 104 ? 15.941 0.981 -1.202 1.00 98.75 104 ILE A CA 1
ATOM 826 C C . ILE A 1 104 ? 17.459 0.751 -1.188 1.00 98.75 104 ILE A C 1
ATOM 828 O O . ILE A 1 104 ? 17.939 -0.164 -0.515 1.00 98.75 104 ILE A O 1
ATOM 832 N N . GLU A 1 105 ? 18.209 1.607 -1.885 1.00 98.56 105 GLU A N 1
ATOM 833 C CA . GLU A 1 105 ? 19.668 1.512 -1.996 1.00 98.56 105 GLU A CA 1
ATOM 834 C C . GLU A 1 105 ? 20.370 1.722 -0.650 1.00 98.56 105 GLU A C 1
ATOM 836 O O . GLU A 1 105 ? 21.317 1.004 -0.323 1.00 98.56 105 GLU A O 1
ATOM 841 N N . ALA A 1 106 ? 19.865 2.638 0.181 1.00 98.19 106 ALA A N 1
ATOM 842 C CA . ALA A 1 106 ? 20.383 2.883 1.525 1.00 98.19 106 ALA A CA 1
ATOM 843 C C . ALA A 1 106 ? 20.237 1.673 2.465 1.00 98.19 106 ALA A C 1
ATOM 845 O O . ALA A 1 106 ? 21.030 1.526 3.394 1.00 98.19 106 ALA A O 1
ATOM 846 N N . GLU A 1 107 ? 19.257 0.795 2.229 1.00 98.00 107 GLU A N 1
ATOM 847 C CA . GLU A 1 107 ? 19.078 -0.451 2.989 1.00 98.00 107 GLU A CA 1
ATOM 848 C C . GLU A 1 107 ? 19.867 -1.636 2.395 1.00 98.00 107 GLU A C 1
ATOM 850 O O . GLU A 1 107 ? 19.802 -2.749 2.918 1.00 98.00 107 GLU A O 1
ATOM 855 N N . GLY A 1 108 ? 20.650 -1.400 1.334 1.00 97.50 108 GLY A N 1
ATOM 856 C CA . GLY A 1 108 ? 21.586 -2.364 0.750 1.00 97.50 108 GLY A CA 1
ATOM 857 C C . GLY A 1 108 ? 21.043 -3.190 -0.418 1.00 97.50 108 GLY A C 1
ATOM 858 O O . GLY A 1 108 ? 21.779 -4.027 -0.946 1.00 97.50 108 GLY A O 1
ATOM 859 N N . ALA A 1 109 ? 19.800 -2.962 -0.849 1.00 98.44 109 ALA A N 1
ATOM 860 C CA . ALA A 1 109 ? 19.241 -3.597 -2.039 1.00 98.44 109 ALA A CA 1
ATOM 861 C C . ALA A 1 109 ? 19.505 -2.748 -3.289 1.00 98.44 109 ALA A C 1
ATOM 863 O O . ALA A 1 109 ? 19.373 -1.530 -3.268 1.00 98.44 109 ALA A O 1
ATOM 864 N N . SER A 1 110 ? 19.828 -3.388 -4.412 1.00 98.44 110 SER A N 1
ATOM 865 C CA . SER A 1 110 ? 19.849 -2.684 -5.704 1.00 98.44 110 SER A CA 1
ATOM 866 C C . SER A 1 110 ? 18.426 -2.352 -6.163 1.00 98.44 110 SER A C 1
ATOM 868 O O . SER A 1 110 ? 17.511 -3.148 -5.940 1.00 98.44 110 SER A O 1
ATOM 870 N N . CYS A 1 111 ? 18.238 -1.199 -6.809 1.00 98.62 111 CYS A N 1
ATOM 871 C CA . CYS A 1 111 ? 16.930 -0.737 -7.264 1.00 98.62 111 CYS A CA 1
ATOM 872 C C . CYS A 1 111 ? 16.908 -0.504 -8.780 1.00 98.62 111 CYS A C 1
ATOM 874 O O . CYS A 1 111 ? 17.795 0.138 -9.339 1.00 98.62 111 CYS A O 1
ATOM 876 N N . GLU A 1 112 ? 15.867 -1.004 -9.437 1.00 98.69 112 GLU A N 1
ATOM 877 C CA . GLU A 1 112 ? 15.526 -0.687 -10.823 1.00 98.69 112 GLU A CA 1
ATOM 878 C C . GLU A 1 112 ? 14.096 -0.148 -10.855 1.00 98.69 112 GLU A C 1
ATOM 880 O O . GLU A 1 112 ? 13.185 -0.820 -10.371 1.00 98.69 112 GLU A O 1
ATOM 885 N N . VAL A 1 113 ? 13.894 1.062 -11.384 1.00 98.81 113 VAL A N 1
ATOM 886 C CA . VAL A 1 113 ? 12.572 1.704 -11.420 1.00 98.81 113 VAL A CA 1
ATOM 887 C C . VAL A 1 113 ? 11.976 1.636 -12.822 1.00 98.81 113 VAL A C 1
ATOM 889 O O . VAL A 1 113 ? 12.613 2.021 -13.805 1.00 98.81 113 VAL A O 1
ATOM 892 N N . ILE A 1 114 ? 10.726 1.185 -12.896 1.00 98.75 114 ILE A N 1
ATOM 893 C CA . ILE A 1 114 ? 9.915 1.138 -14.115 1.00 98.75 114 ILE A CA 1
ATOM 894 C C . ILE A 1 114 ? 8.504 1.676 -13.843 1.00 98.75 114 ILE A C 1
ATOM 896 O O . ILE A 1 114 ? 8.052 1.749 -12.698 1.00 98.75 114 ILE A O 1
ATOM 900 N N . PHE A 1 115 ? 7.783 2.022 -14.905 1.00 98.69 115 PHE A N 1
ATOM 901 C CA . PHE A 1 115 ? 6.440 2.590 -14.837 1.00 98.69 115 PHE A CA 1
ATOM 902 C C . PHE A 1 115 ? 5.493 1.798 -15.729 1.00 98.69 115 PHE A C 1
ATOM 904 O O . PHE A 1 115 ? 5.768 1.585 -16.908 1.00 98.69 115 PHE A O 1
ATOM 911 N N . SER A 1 116 ? 4.372 1.351 -15.168 1.00 98.31 116 SER A N 1
ATOM 912 C CA . SER A 1 116 ? 3.298 0.672 -15.898 1.00 98.31 116 SER A CA 1
ATOM 913 C C . SER A 1 116 ? 2.043 0.634 -15.038 1.00 98.31 116 SER A C 1
ATOM 915 O O . SER A 1 116 ? 2.146 0.474 -13.828 1.00 98.31 116 SER A O 1
ATOM 917 N N . ASN A 1 117 ? 0.859 0.675 -15.652 1.00 97.81 117 ASN A N 1
ATOM 918 C CA . ASN A 1 117 ? -0.401 0.353 -14.966 1.00 97.81 117 ASN A CA 1
ATOM 919 C C . ASN A 1 117 ? -0.852 -1.100 -15.187 1.00 97.81 117 ASN A C 1
ATOM 921 O O . ASN A 1 117 ? -1.895 -1.526 -14.683 1.00 97.81 117 ASN A O 1
ATOM 925 N N . ASN A 1 118 ? -0.086 -1.880 -15.953 1.00 97.81 118 ASN A N 1
ATOM 926 C CA . ASN A 1 118 ? -0.354 -3.288 -16.196 1.00 97.81 118 ASN A CA 1
ATOM 927 C C . ASN A 1 118 ? 0.529 -4.144 -15.273 1.00 97.81 118 ASN A C 1
ATOM 929 O O . ASN A 1 118 ? 1.741 -4.195 -15.473 1.00 97.81 118 ASN A O 1
ATOM 933 N N . PRO A 1 119 ? -0.041 -4.886 -14.302 1.00 97.75 119 PRO A N 1
ATOM 934 C CA . PRO A 1 119 ? 0.766 -5.672 -13.373 1.00 97.75 119 PRO A CA 1
ATOM 935 C C . PRO A 1 119 ? 1.608 -6.743 -14.058 1.00 97.75 119 PRO A C 1
ATOM 937 O O . PRO A 1 119 ? 2.621 -7.139 -13.505 1.00 97.75 119 PRO A O 1
ATOM 940 N N . LYS A 1 120 ? 1.223 -7.214 -15.252 1.00 98.00 120 LYS A N 1
ATOM 941 C CA . LYS A 1 120 ? 1.979 -8.251 -15.968 1.00 98.00 120 LYS A CA 1
ATOM 942 C C . LYS A 1 120 ? 3.374 -7.788 -16.385 1.00 98.00 120 LYS A C 1
ATOM 944 O O . LYS A 1 120 ? 4.241 -8.637 -16.513 1.00 98.00 120 LYS A O 1
ATOM 949 N N . THR A 1 121 ? 3.587 -6.484 -16.555 1.00 98.50 121 THR A N 1
ATOM 950 C CA . THR A 1 121 ? 4.878 -5.912 -16.964 1.00 98.50 121 THR A CA 1
ATOM 951 C C . THR A 1 121 ? 6.009 -6.322 -16.018 1.00 98.50 121 THR A C 1
ATOM 953 O O . THR A 1 121 ? 7.117 -6.593 -16.463 1.00 98.50 121 THR A O 1
ATOM 956 N N . ILE A 1 122 ? 5.736 -6.467 -14.714 1.00 98.69 122 ILE A N 1
ATOM 957 C CA . ILE A 1 122 ? 6.767 -6.882 -13.749 1.00 98.69 122 ILE A CA 1
ATOM 958 C C . ILE A 1 122 ? 7.309 -8.296 -14.015 1.00 98.69 122 ILE A C 1
ATOM 960 O O . ILE A 1 122 ? 8.424 -8.616 -13.607 1.00 98.69 122 ILE A O 1
ATOM 964 N N . LEU A 1 123 ? 6.536 -9.143 -14.706 1.00 98.62 123 LEU A N 1
ATOM 965 C CA . LEU A 1 123 ? 6.889 -10.541 -14.960 1.00 98.62 123 LEU A CA 1
ATOM 966 C C . LEU A 1 123 ? 8.009 -10.701 -15.988 1.00 98.62 123 LEU A C 1
ATOM 968 O O . LEU A 1 123 ? 8.656 -11.747 -16.006 1.00 98.62 123 LEU A O 1
ATOM 972 N N . ASP A 1 124 ? 8.293 -9.655 -16.766 1.00 98.44 124 ASP A N 1
ATOM 973 C CA . ASP A 1 124 ? 9.465 -9.603 -17.642 1.00 98.44 124 ASP A CA 1
ATOM 974 C C . ASP A 1 124 ? 10.774 -9.487 -16.835 1.00 98.44 124 ASP A C 1
ATOM 976 O O . ASP A 1 124 ? 11.851 -9.807 -17.337 1.00 98.44 124 ASP A O 1
ATOM 980 N N . PHE A 1 125 ? 10.679 -9.085 -15.561 1.00 98.56 125 PHE A N 1
ATOM 981 C CA . PHE A 1 125 ? 11.817 -8.859 -14.668 1.00 98.56 125 PHE A CA 1
ATOM 982 C C . PHE A 1 125 ? 11.921 -9.912 -13.562 1.00 98.56 125 PHE A C 1
ATOM 984 O O . PHE A 1 125 ? 13.025 -10.270 -13.149 1.00 98.56 125 PHE A O 1
ATOM 991 N N . THR A 1 126 ? 10.789 -10.398 -13.042 1.00 98.69 126 THR A N 1
ATOM 992 C CA . THR A 1 126 ? 10.769 -11.405 -11.974 1.00 98.69 126 THR A CA 1
ATOM 993 C C . THR A 1 126 ? 9.415 -12.092 -11.816 1.00 98.69 126 THR A C 1
ATOM 995 O O . THR A 1 126 ? 8.360 -11.514 -12.057 1.00 98.69 126 THR A O 1
ATOM 998 N N . LYS A 1 127 ? 9.437 -13.331 -11.317 1.00 98.62 127 LYS A N 1
ATOM 999 C CA . LYS A 1 127 ? 8.242 -14.096 -10.929 1.00 98.62 127 LYS A CA 1
ATOM 1000 C C . LYS A 1 127 ? 7.895 -13.984 -9.441 1.00 98.62 127 LYS A C 1
ATOM 1002 O O . LYS A 1 127 ? 6.918 -14.591 -8.997 1.00 98.62 127 LYS A O 1
ATOM 1007 N N . SER A 1 128 ? 8.686 -13.225 -8.690 1.00 98.81 128 SER A N 1
ATOM 1008 C CA . SER A 1 128 ? 8.545 -13.014 -7.253 1.00 98.81 128 SER A CA 1
ATOM 1009 C C . SER A 1 128 ? 8.110 -11.578 -7.001 1.00 98.81 128 SER A C 1
ATOM 1011 O O . SER A 1 128 ? 8.879 -10.642 -7.205 1.00 98.81 128 SER A O 1
ATOM 1013 N N . VAL A 1 129 ? 6.848 -11.396 -6.614 1.00 98.88 129 VAL A N 1
ATOM 1014 C CA . VAL A 1 129 ? 6.173 -10.095 -6.617 1.00 98.88 129 VAL A CA 1
ATOM 1015 C C . VAL A 1 129 ? 5.517 -9.814 -5.267 1.00 98.88 129 VAL A C 1
ATOM 1017 O O . VAL A 1 129 ? 4.753 -10.627 -4.741 1.00 98.88 129 VAL A O 1
ATOM 1020 N N . LEU A 1 130 ? 5.786 -8.625 -4.733 1.00 98.81 130 LEU A N 1
ATOM 1021 C CA . LEU A 1 130 ? 5.062 -8.014 -3.630 1.00 98.81 130 LEU A CA 1
ATOM 1022 C C . LEU A 1 130 ? 4.149 -6.914 -4.184 1.00 98.81 130 LEU A C 1
ATOM 1024 O O . LEU A 1 130 ? 4.617 -5.885 -4.670 1.00 98.81 130 LEU A O 1
ATOM 1028 N N . THR A 1 131 ? 2.840 -7.132 -4.102 1.00 97.94 131 THR A N 1
ATOM 1029 C CA . THR A 1 131 ? 1.835 -6.165 -4.552 1.00 97.94 131 THR A CA 1
ATOM 1030 C C . THR A 1 131 ? 1.417 -5.251 -3.399 1.00 97.94 131 THR A C 1
ATOM 1032 O O . THR A 1 131 ? 0.992 -5.719 -2.337 1.00 97.94 131 THR A O 1
ATOM 1035 N N . CYS A 1 132 ? 1.610 -3.946 -3.579 1.00 97.69 132 CYS A N 1
ATOM 1036 C CA . CYS A 1 132 ? 1.442 -2.930 -2.537 1.00 97.69 132 CYS A CA 1
ATOM 1037 C C . CYS A 1 132 ? 0.196 -2.058 -2.720 1.00 97.69 132 CYS A C 1
ATOM 1039 O O . CYS A 1 132 ? -0.035 -1.161 -1.909 1.00 97.69 132 CYS A O 1
ATOM 1041 N N . ASP A 1 133 ? -0.611 -2.346 -3.739 1.00 93.25 133 ASP A N 1
ATOM 1042 C CA . ASP A 1 133 ? -1.937 -1.772 -3.887 1.00 93.25 133 ASP A CA 1
ATOM 1043 C C . ASP A 1 133 ? -2.835 -2.203 -2.720 1.00 93.25 133 ASP A C 1
ATOM 1045 O O . ASP A 1 133 ? -2.722 -3.307 -2.187 1.00 93.25 133 ASP A O 1
ATOM 1049 N N . ILE A 1 134 ? -3.734 -1.324 -2.296 1.00 90.06 134 ILE A N 1
ATOM 1050 C CA . ILE A 1 134 ? -4.636 -1.563 -1.175 1.00 90.06 134 ILE A CA 1
ATOM 1051 C C . ILE A 1 134 ? -5.925 -2.170 -1.726 1.00 90.06 134 ILE A C 1
ATOM 1053 O O . ILE A 1 134 ? -6.319 -3.274 -1.342 1.00 90.06 134 ILE A O 1
ATOM 1057 N N . HIS A 1 135 ? -6.581 -1.500 -2.671 1.00 88.06 135 HIS A N 1
ATOM 1058 C CA . HIS A 1 135 ? -7.950 -1.842 -3.070 1.00 88.06 135 HIS A CA 1
ATOM 1059 C C . HIS A 1 135 ? -7.996 -2.933 -4.134 1.00 88.06 135 HIS A C 1
ATOM 1061 O O . HIS A 1 135 ? -8.917 -3.756 -4.161 1.00 88.06 135 HIS A O 1
ATOM 1067 N N . THR A 1 136 ? -7.014 -2.941 -5.035 1.00 91.06 136 THR A N 1
ATOM 1068 C CA . THR A 1 136 ? -6.973 -3.866 -6.172 1.00 91.06 136 THR A CA 1
ATOM 1069 C C . THR A 1 136 ? -6.164 -5.132 -5.903 1.00 91.06 136 THR A C 1
ATOM 1071 O O . THR A 1 136 ? -6.160 -6.019 -6.758 1.00 91.06 136 THR A O 1
ATOM 1074 N N . ARG A 1 137 ? -5.572 -5.288 -4.709 1.00 92.88 137 ARG A N 1
ATOM 1075 C CA . ARG A 1 137 ? -4.562 -6.321 -4.405 1.00 92.88 137 ARG A CA 1
ATOM 1076 C C . ARG A 1 137 ? -4.968 -7.736 -4.774 1.00 92.88 137 ARG A C 1
ATOM 1078 O O . ARG A 1 137 ? -4.187 -8.484 -5.353 1.00 92.88 137 ARG A O 1
ATOM 1085 N N . LEU A 1 138 ? -6.222 -8.105 -4.507 1.00 94.44 138 LEU A N 1
ATOM 1086 C CA . LEU A 1 138 ? -6.750 -9.432 -4.835 1.00 94.44 138 LEU A CA 1
ATOM 1087 C C . LEU A 1 138 ? -6.849 -9.643 -6.352 1.00 94.44 138 LEU A C 1
ATOM 1089 O O . LEU A 1 138 ? -6.518 -10.714 -6.863 1.00 94.44 138 LEU A O 1
ATOM 1093 N N . ARG A 1 139 ? -7.267 -8.608 -7.091 1.00 95.94 139 ARG A N 1
ATOM 1094 C CA . ARG A 1 139 ? -7.292 -8.626 -8.558 1.00 95.94 139 ARG A CA 1
ATOM 1095 C C . ARG A 1 139 ? -5.870 -8.703 -9.108 1.00 95.94 139 ARG A C 1
ATOM 1097 O O . ARG A 1 139 ? -5.637 -9.505 -10.009 1.00 95.94 139 ARG A O 1
ATOM 1104 N N . THR A 1 140 ? -4.949 -7.907 -8.574 1.00 97.75 140 THR A N 1
ATOM 1105 C CA . THR A 1 140 ? -3.547 -7.868 -9.002 1.00 97.75 140 THR A CA 1
ATOM 1106 C C . THR A 1 140 ? -2.868 -9.219 -8.785 1.00 97.75 140 THR A C 1
ATOM 1108 O O . THR A 1 140 ? -2.361 -9.798 -9.746 1.00 97.75 140 THR A O 1
ATOM 1111 N N . LYS A 1 141 ? -2.995 -9.803 -7.584 1.00 97.88 141 LYS A N 1
ATOM 1112 C CA . LYS A 1 141 ? -2.543 -11.170 -7.273 1.00 97.88 141 LYS A CA 1
ATOM 1113 C C . LYS A 1 141 ? -3.060 -12.195 -8.274 1.00 97.88 141 LYS A C 1
ATOM 1115 O O . LYS A 1 141 ? -2.283 -12.962 -8.835 1.00 97.88 141 LYS A O 1
ATOM 1120 N N . ARG A 1 142 ? -4.374 -12.199 -8.525 1.00 98.38 142 ARG A N 1
ATOM 1121 C CA . ARG A 1 142 ? -5.005 -13.135 -9.466 1.00 98.38 142 ARG A CA 1
ATOM 1122 C C . ARG A 1 142 ? -4.430 -13.002 -10.876 1.00 98.38 142 ARG A C 1
ATOM 1124 O O . ARG A 1 142 ? -4.199 -14.017 -11.523 1.00 98.38 142 ARG A O 1
ATOM 1131 N N . ILE A 1 143 ? -4.209 -11.775 -11.353 1.00 98.50 143 ILE A N 1
ATOM 1132 C CA . ILE A 1 143 ? -3.621 -11.535 -12.677 1.00 98.50 143 ILE A CA 1
ATOM 1133 C C . ILE A 1 143 ? -2.185 -12.062 -12.725 1.00 98.50 143 ILE A C 1
ATOM 1135 O O . ILE A 1 143 ? -1.858 -12.794 -13.652 1.00 98.50 143 ILE A O 1
ATOM 1139 N N . LEU A 1 144 ? -1.354 -11.743 -11.731 1.00 98.69 144 LEU A N 1
ATOM 1140 C CA . LEU A 1 144 ? 0.042 -12.186 -11.678 1.00 98.69 144 LEU A CA 1
ATOM 1141 C C . LEU A 1 144 ? 0.152 -13.717 -11.674 1.00 98.69 144 LEU A C 1
ATOM 1143 O O . LEU A 1 144 ? 0.839 -14.286 -12.520 1.00 98.69 144 LEU A O 1
ATOM 1147 N N . MET A 1 145 ? -0.586 -14.389 -10.786 1.00 98.25 145 MET A N 1
ATOM 1148 C CA . MET A 1 145 ? -0.580 -15.854 -10.694 1.00 98.25 145 MET A CA 1
ATOM 1149 C C . MET A 1 145 ? -1.058 -16.514 -11.995 1.00 98.25 145 MET A C 1
ATOM 1151 O O . MET A 1 145 ? -0.448 -17.469 -12.465 1.00 98.25 145 MET A O 1
ATOM 1155 N N . ALA A 1 146 ? -2.105 -15.975 -12.631 1.00 98.50 146 ALA A N 1
ATOM 1156 C CA . ALA A 1 146 ? -2.607 -16.497 -13.904 1.00 98.50 146 ALA A CA 1
ATOM 1157 C C . ALA A 1 146 ? -1.635 -16.305 -15.084 1.00 98.50 146 ALA A C 1
ATOM 1159 O O . ALA A 1 146 ? -1.832 -16.917 -16.130 1.00 98.50 146 ALA A O 1
ATOM 1160 N N . ASN A 1 147 ? -0.611 -15.457 -14.937 1.00 98.50 147 ASN A N 1
ATOM 1161 C CA . ASN A 1 147 ? 0.371 -15.151 -15.981 1.00 98.50 147 ASN A CA 1
ATOM 1162 C C . ASN A 1 147 ? 1.787 -15.641 -15.624 1.00 98.50 147 ASN A C 1
ATOM 1164 O O . ASN A 1 147 ? 2.751 -15.222 -16.255 1.00 98.50 147 ASN A O 1
ATOM 1168 N N . GLY A 1 148 ? 1.916 -16.559 -14.659 1.00 97.69 148 GLY A N 1
ATOM 1169 C CA . GLY A 1 148 ? 3.169 -17.277 -14.403 1.00 97.69 148 GLY A CA 1
ATOM 1170 C C . GLY A 1 148 ? 4.042 -16.720 -13.279 1.00 97.69 148 GLY A C 1
ATOM 1171 O O . GLY A 1 148 ? 5.202 -17.116 -13.179 1.00 97.69 148 GLY A O 1
ATOM 1172 N N . ALA A 1 149 ? 3.509 -15.839 -12.427 1.00 98.38 149 ALA A N 1
ATOM 1173 C CA . ALA A 1 149 ? 4.166 -15.500 -11.166 1.00 98.38 149 ALA A CA 1
ATOM 1174 C C . ALA A 1 149 ? 4.206 -16.718 -10.222 1.00 98.38 149 ALA A C 1
ATOM 1176 O O . ALA A 1 149 ? 3.236 -17.471 -10.138 1.00 98.38 149 ALA A O 1
ATOM 1177 N N . GLU A 1 150 ? 5.312 -16.892 -9.497 1.00 98.31 150 GLU A N 1
ATOM 1178 C CA . GLU A 1 150 ? 5.569 -18.057 -8.636 1.00 98.31 150 GLU A CA 1
ATOM 1179 C C . GLU A 1 150 ? 5.377 -17.724 -7.152 1.00 98.31 150 GLU A C 1
ATOM 1181 O O . GLU A 1 150 ? 4.701 -18.461 -6.435 1.00 98.31 150 GLU A O 1
ATOM 1186 N N . LYS A 1 151 ? 5.916 -16.586 -6.693 1.00 98.56 151 LYS A N 1
ATOM 1187 C CA . LYS A 1 151 ? 5.756 -16.098 -5.315 1.00 98.56 151 LYS A CA 1
ATOM 1188 C C . LYS A 1 151 ? 5.032 -14.762 -5.346 1.00 98.56 151 LYS A C 1
ATOM 1190 O O . LYS A 1 151 ? 5.619 -13.756 -5.734 1.00 98.56 151 LYS A O 1
ATOM 1195 N N . VAL A 1 152 ? 3.761 -14.739 -4.952 1.00 98.56 152 VAL A N 1
ATOM 1196 C CA . VAL A 1 152 ? 2.955 -13.511 -4.966 1.00 98.56 152 VAL A CA 1
ATOM 1197 C C . VAL A 1 152 ? 2.387 -13.230 -3.585 1.00 98.56 152 VAL A C 1
ATOM 1199 O O . VAL A 1 152 ? 1.463 -13.902 -3.129 1.00 98.56 152 VAL A O 1
ATOM 1202 N N . TYR A 1 153 ? 2.904 -12.184 -2.950 1.00 98.62 153 TYR A N 1
ATOM 1203 C CA . TYR A 1 153 ? 2.433 -11.699 -1.657 1.00 98.62 153 TYR A CA 1
ATOM 1204 C C . TYR A 1 153 ? 1.893 -10.274 -1.795 1.00 98.62 153 TYR A C 1
ATOM 1206 O O . TYR A 1 153 ? 2.211 -9.563 -2.744 1.00 98.62 153 TYR A O 1
ATOM 1214 N N . SER A 1 154 ? 1.059 -9.849 -0.853 1.00 97.75 154 SER A N 1
ATOM 1215 C CA . SER A 1 154 ? 0.686 -8.441 -0.659 1.00 97.75 154 SER A CA 1
ATOM 1216 C C . SER A 1 154 ? 1.051 -7.990 0.748 1.00 97.75 154 SER A C 1
ATOM 1218 O O . SER A 1 154 ? 1.478 -8.801 1.573 1.00 97.75 154 SER A O 1
ATOM 1220 N N . LEU A 1 155 ? 0.864 -6.700 1.035 1.00 97.19 155 LEU A N 1
ATOM 1221 C CA . LEU A 1 155 ? 1.124 -6.139 2.364 1.00 97.19 155 LEU A CA 1
ATOM 1222 C C . LEU A 1 155 ? 0.378 -6.878 3.486 1.00 97.19 155 LEU A C 1
ATOM 1224 O O . LEU A 1 155 ? 0.957 -7.056 4.553 1.00 97.19 155 LEU A O 1
ATOM 1228 N N . ASP A 1 156 ? -0.831 -7.398 3.238 1.00 96.31 156 ASP A N 1
ATOM 1229 C CA . ASP A 1 156 ? -1.565 -8.224 4.214 1.00 96.31 156 ASP A CA 1
ATOM 1230 C C . ASP A 1 156 ? -0.908 -9.563 4.555 1.00 96.31 156 ASP A C 1
ATOM 1232 O O . ASP A 1 156 ? -1.253 -10.176 5.558 1.00 96.31 156 ASP A O 1
ATOM 1236 N N . ASN A 1 157 ? 0.070 -10.023 3.774 1.00 97.62 157 ASN A N 1
ATOM 1237 C CA . ASN A 1 157 ? 0.790 -11.255 4.093 1.00 97.62 157 ASN A CA 1
ATOM 1238 C C . ASN A 1 157 ? 2.080 -10.996 4.868 1.00 97.62 157 ASN A C 1
ATOM 1240 O O . ASN A 1 157 ? 2.610 -11.933 5.465 1.00 97.62 157 ASN A O 1
ATOM 1244 N N . ILE A 1 158 ? 2.587 -9.763 4.870 1.00 97.81 158 ILE A N 1
ATOM 1245 C CA . ILE A 1 158 ? 3.805 -9.403 5.596 1.00 97.81 158 ILE A CA 1
ATOM 1246 C C . ILE A 1 158 ? 3.439 -9.053 7.040 1.00 97.81 158 ILE A C 1
ATOM 1248 O O . ILE A 1 158 ? 2.550 -8.240 7.262 1.00 97.81 158 ILE A O 1
ATOM 1252 N N . LEU A 1 159 ? 4.109 -9.671 8.014 1.00 96.94 159 LEU A N 1
ATOM 1253 C CA . LEU A 1 159 ? 3.741 -9.651 9.437 1.00 96.94 159 LEU A CA 1
ATOM 1254 C C . LEU A 1 159 ? 2.295 -10.115 9.693 1.00 96.94 159 LEU A C 1
ATOM 1256 O O . LEU A 1 159 ? 1.593 -9.563 10.543 1.00 96.94 159 LEU A O 1
ATOM 1260 N N . SER A 1 160 ? 1.858 -11.143 8.957 1.00 96.62 160 SER A N 1
ATOM 1261 C CA . SER A 1 160 ? 0.604 -11.871 9.222 1.00 96.62 160 SER A CA 1
ATOM 1262 C C . SER A 1 160 ? 0.725 -12.886 10.367 1.00 96.62 160 SER A C 1
ATOM 1264 O O . SER A 1 160 ? -0.270 -13.340 10.921 1.00 96.62 160 SER A O 1
ATOM 1266 N N . GLU A 1 161 ? 1.948 -13.189 10.785 1.00 95.25 161 GLU A N 1
ATOM 1267 C CA . GLU A 1 161 ? 2.268 -14.002 11.952 1.00 95.25 161 GLU A CA 1
ATOM 1268 C C . GLU A 1 161 ? 3.430 -13.368 12.720 1.00 95.25 161 GLU A C 1
ATOM 1270 O O . GLU A 1 161 ? 4.172 -12.539 12.182 1.00 95.25 161 GLU A O 1
ATOM 1275 N N . SER A 1 162 ? 3.569 -13.717 14.001 1.00 93.38 162 SER A N 1
ATOM 1276 C CA . SER A 1 162 ? 4.660 -13.192 14.820 1.00 93.38 162 SER A CA 1
ATOM 1277 C C . SER A 1 162 ? 5.993 -13.752 14.340 1.00 93.38 162 SER A C 1
ATOM 1279 O O . SER A 1 162 ? 6.184 -14.966 14.276 1.00 93.38 162 SER A O 1
ATOM 1281 N N . ASN A 1 163 ? 6.941 -12.863 14.071 1.00 87.81 163 ASN A N 1
ATOM 1282 C CA . ASN A 1 163 ? 8.300 -13.219 13.714 1.00 87.81 163 ASN A CA 1
ATOM 1283 C C . ASN A 1 163 ? 9.207 -12.979 14.925 1.00 87.81 163 ASN A C 1
ATOM 1285 O O . ASN A 1 163 ? 9.503 -11.837 15.267 1.00 87.81 163 ASN A O 1
ATOM 1289 N N . ASN A 1 164 ? 9.608 -14.050 15.616 1.00 83.94 164 ASN A N 1
ATOM 1290 C CA . ASN A 1 164 ? 10.439 -13.984 16.828 1.00 83.94 164 ASN A CA 1
ATOM 1291 C C . ASN A 1 164 ? 9.879 -13.061 17.929 1.00 83.94 164 ASN A C 1
ATOM 1293 O O . ASN A 1 164 ? 10.625 -12.343 18.594 1.00 83.94 164 ASN A O 1
ATOM 1297 N N . GLY A 1 165 ? 8.559 -13.081 18.132 1.00 87.94 165 GLY A N 1
ATOM 1298 C CA . GLY A 1 165 ? 7.893 -12.251 19.138 1.00 87.94 165 GLY A CA 1
ATOM 1299 C C . GLY A 1 165 ? 7.560 -10.834 18.664 1.00 87.94 165 GLY A C 1
ATOM 1300 O O . GLY A 1 165 ? 7.155 -10.011 19.484 1.00 87.94 165 GLY A O 1
ATOM 1301 N N . SER A 1 166 ? 7.700 -10.537 17.366 1.00 90.44 166 SER A N 1
ATOM 1302 C CA . SER A 1 166 ? 7.219 -9.281 16.790 1.00 90.44 166 SER A CA 1
ATOM 1303 C C . SER A 1 166 ? 5.705 -9.123 16.958 1.00 90.44 166 SER A C 1
ATOM 1305 O O . SER A 1 166 ? 4.956 -10.106 17.040 1.00 90.44 166 SER A O 1
ATOM 1307 N N . GLY A 1 167 ? 5.242 -7.870 16.910 1.00 92.00 167 GLY A N 1
ATOM 1308 C CA . GLY A 1 167 ? 3.839 -7.586 16.618 1.00 92.00 167 GLY A CA 1
ATOM 1309 C C . GLY A 1 167 ? 3.455 -8.120 15.233 1.00 92.00 167 GLY A C 1
ATOM 1310 O O . GLY A 1 167 ? 4.300 -8.189 14.336 1.00 92.00 167 GLY A O 1
ATOM 1311 N N . PHE A 1 168 ? 2.192 -8.507 15.073 1.00 95.56 168 PHE A N 1
ATOM 1312 C CA . PHE A 1 168 ? 1.632 -9.006 13.817 1.00 95.56 168 PHE A CA 1
ATOM 1313 C C . PHE A 1 168 ? 0.135 -8.688 13.737 1.00 95.56 168 PHE A C 1
ATOM 1315 O O . PHE A 1 168 ? -0.493 -8.376 14.750 1.00 95.56 168 PHE A O 1
ATOM 1322 N N . ASN A 1 169 ? -0.441 -8.778 12.541 1.00 95.50 169 ASN A N 1
ATOM 1323 C CA . ASN A 1 169 ? -1.887 -8.751 12.347 1.00 95.50 169 ASN A CA 1
ATOM 1324 C C . ASN A 1 169 ? -2.272 -9.856 11.356 1.00 95.50 169 ASN A C 1
ATOM 1326 O O . ASN A 1 169 ? -1.902 -9.785 10.191 1.00 95.50 169 ASN A O 1
ATOM 1330 N N . ALA A 1 170 ? -3.013 -10.868 11.812 1.00 94.62 170 ALA A N 1
ATOM 1331 C CA . ALA A 1 170 ? -3.324 -12.053 11.008 1.00 94.62 170 ALA A CA 1
ATOM 1332 C C . ALA A 1 170 ? -4.175 -11.772 9.761 1.00 94.62 170 ALA A C 1
ATOM 1334 O O . ALA A 1 170 ? -4.086 -12.506 8.781 1.00 94.62 170 ALA A O 1
ATOM 1335 N N . GLU A 1 171 ? -4.994 -10.721 9.795 1.00 92.31 171 GLU A N 1
ATOM 1336 C CA . GLU A 1 171 ? -5.896 -10.372 8.695 1.00 92.31 171 GLU A CA 1
ATOM 1337 C C . GLU A 1 171 ? -5.280 -9.333 7.761 1.00 92.31 171 GLU A C 1
ATOM 1339 O O . GLU A 1 171 ? -5.454 -9.398 6.543 1.00 92.31 171 GLU A O 1
ATOM 1344 N N . TYR A 1 172 ? -4.564 -8.368 8.338 1.00 93.19 172 TYR A N 1
ATOM 1345 C CA . TYR A 1 172 ? -4.121 -7.180 7.623 1.00 93.19 172 TYR A CA 1
ATOM 1346 C C . TYR A 1 172 ? -2.612 -7.047 7.508 1.00 93.19 172 TYR A C 1
ATOM 1348 O O . TYR A 1 172 ? -2.184 -6.204 6.740 1.00 93.19 172 TYR A O 1
ATOM 1356 N N . GLY A 1 173 ? -1.785 -7.839 8.189 1.00 95.94 173 GLY A N 1
ATOM 1357 C CA . GLY A 1 173 ? -0.326 -7.724 8.107 1.00 95.94 173 GLY A CA 1
ATOM 1358 C C . GLY A 1 173 ? 0.162 -6.268 8.196 1.00 95.94 173 GLY A C 1
ATOM 1359 O O . GLY A 1 173 ? -0.126 -5.560 9.163 1.00 95.94 173 GLY A O 1
ATOM 1360 N N . LEU A 1 174 ? 0.848 -5.799 7.146 1.00 95.56 174 LEU A N 1
ATOM 1361 C CA . LEU A 1 174 ? 1.243 -4.396 6.954 1.00 95.56 174 LEU A CA 1
ATOM 1362 C C . LEU A 1 174 ? 0.177 -3.513 6.281 1.00 95.56 174 LEU A C 1
ATOM 1364 O O . LEU A 1 174 ? 0.337 -2.290 6.245 1.00 95.56 174 LEU A O 1
ATOM 1368 N N . LEU A 1 175 ? -0.892 -4.080 5.728 1.00 92.19 175 LEU A N 1
ATOM 1369 C CA . LEU A 1 175 ? -2.034 -3.321 5.220 1.00 92.19 175 LEU A CA 1
ATOM 1370 C C . LEU A 1 175 ? -2.676 -2.518 6.362 1.00 92.19 175 LEU A C 1
ATOM 1372 O O . LEU A 1 175 ? -2.882 -3.021 7.463 1.00 92.19 175 LEU A O 1
ATOM 1376 N N . GLY A 1 176 ? -2.948 -1.236 6.122 1.00 88.06 176 GLY A N 1
ATOM 1377 C CA . GLY A 1 176 ? -3.448 -0.333 7.164 1.00 88.06 176 GLY A CA 1
ATOM 1378 C C . GLY A 1 176 ? -2.407 0.070 8.220 1.00 88.06 176 GLY A C 1
ATOM 1379 O O . GLY A 1 176 ? -2.723 0.863 9.107 1.00 88.06 176 GLY A O 1
ATOM 1380 N N . SER A 1 177 ? -1.160 -0.415 8.130 1.00 91.94 177 SER A N 1
ATOM 1381 C CA . SER A 1 177 ? -0.077 0.066 8.991 1.00 91.94 177 SER A CA 1
ATOM 1382 C C . SER A 1 177 ? 0.305 1.514 8.663 1.00 91.94 177 SER A C 1
ATOM 1384 O O . SER A 1 177 ? -0.005 2.056 7.597 1.00 91.94 177 SER A O 1
ATOM 1386 N N . ASN A 1 178 ? 0.961 2.177 9.612 1.00 91.31 178 ASN A N 1
ATOM 1387 C CA . ASN A 1 178 ? 1.410 3.555 9.448 1.00 91.31 178 ASN A CA 1
ATOM 1388 C C . ASN A 1 178 ? 2.706 3.787 10.230 1.00 91.31 178 ASN A C 1
ATOM 1390 O O . ASN A 1 178 ? 3.040 3.031 11.144 1.00 91.31 178 ASN A O 1
ATOM 1394 N N . LYS A 1 179 ? 3.430 4.854 9.905 1.00 92.81 179 LYS A N 1
ATOM 1395 C CA . LYS A 1 179 ? 4.622 5.270 10.639 1.00 92.81 179 LYS A CA 1
ATOM 1396 C C . LYS A 1 179 ? 4.296 5.499 12.118 1.00 92.81 179 LYS A C 1
ATOM 1398 O O . LYS A 1 179 ? 3.343 6.206 12.454 1.00 92.81 179 LYS A O 1
ATOM 1403 N N . ALA A 1 180 ? 5.096 4.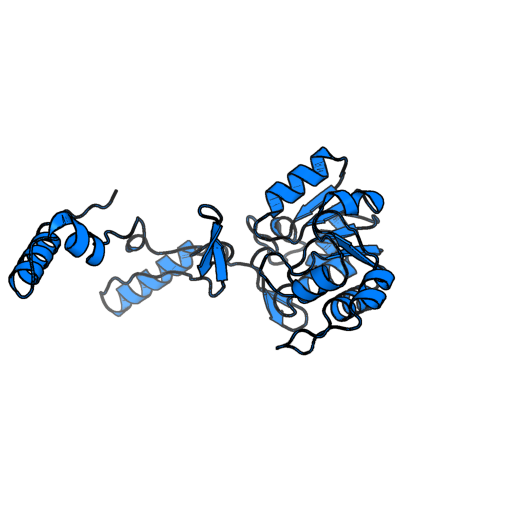891 12.991 1.00 92.38 180 ALA A N 1
ATOM 1404 C CA . ALA A 1 180 ? 5.067 5.138 14.431 1.00 92.38 180 ALA A CA 1
ATOM 1405 C C . ALA A 1 180 ? 6.278 5.978 14.856 1.00 92.38 180 ALA A C 1
ATOM 1407 O O . ALA A 1 180 ? 6.119 7.012 15.499 1.00 92.38 180 ALA A O 1
ATOM 1408 N N . THR A 1 181 ? 7.476 5.576 14.429 1.00 93.25 181 THR A N 1
ATOM 1409 C CA . THR A 1 181 ? 8.726 6.342 14.569 1.00 93.25 181 THR A CA 1
ATOM 1410 C C . THR A 1 181 ? 9.497 6.311 13.247 1.00 93.25 181 THR A C 1
ATOM 1412 O O . THR A 1 181 ? 8.999 5.777 12.260 1.00 93.25 181 THR A O 1
ATOM 1415 N N . GLU A 1 182 ? 10.708 6.866 13.183 1.00 89.50 182 GLU A N 1
ATOM 1416 C CA . GLU A 1 182 ? 11.551 6.740 11.981 1.00 89.50 182 GLU A CA 1
ATOM 1417 C C . GLU A 1 182 ? 11.846 5.278 11.609 1.00 89.50 182 GLU A C 1
ATOM 1419 O O . GLU A 1 182 ? 11.820 4.945 10.430 1.00 89.50 182 GLU A O 1
ATOM 1424 N N . ASP A 1 183 ? 11.978 4.389 12.598 1.00 90.94 183 ASP A N 1
ATOM 1425 C CA . ASP A 1 183 ? 12.401 2.995 12.383 1.00 90.94 183 ASP A CA 1
ATOM 1426 C C . ASP A 1 183 ? 11.314 1.954 12.702 1.00 90.94 183 ASP A C 1
ATOM 1428 O O . ASP A 1 183 ? 11.576 0.749 12.702 1.00 90.94 183 ASP A O 1
ATOM 1432 N N . SER A 1 184 ? 10.086 2.390 13.004 1.00 94.31 184 SER A N 1
ATOM 1433 C CA . SER A 1 184 ? 8.990 1.488 13.378 1.00 94.31 184 SER A CA 1
ATOM 1434 C C . SER A 1 184 ? 7.660 1.851 12.726 1.00 94.31 184 SER A C 1
ATOM 1436 O O . SER A 1 184 ? 7.401 3.001 12.351 1.00 94.31 184 SER A O 1
ATOM 1438 N N . VAL A 1 185 ? 6.801 0.843 12.598 1.00 94.94 185 VAL A N 1
ATOM 1439 C CA . VAL A 1 185 ? 5.419 0.978 12.137 1.00 94.94 185 VAL A CA 1
ATOM 1440 C C . VAL A 1 185 ? 4.464 0.581 13.256 1.00 94.94 185 VAL A C 1
ATOM 1442 O O . VAL A 1 185 ? 4.764 -0.302 14.058 1.00 94.94 185 VAL A O 1
ATOM 1445 N N . LYS A 1 186 ? 3.299 1.222 13.294 1.00 93.25 186 LYS A N 1
ATOM 1446 C CA . LYS A 1 186 ? 2.135 0.744 14.040 1.00 93.25 186 LYS A CA 1
ATOM 1447 C C . LYS A 1 186 ? 1.279 -0.081 13.088 1.00 93.25 186 LYS A C 1
ATOM 1449 O O . LYS A 1 186 ? 0.904 0.412 12.024 1.00 93.25 186 LYS A O 1
ATOM 1454 N N . LEU A 1 187 ? 1.015 -1.333 13.449 1.00 93.19 187 LEU A N 1
ATOM 1455 C CA . LEU A 1 187 ? 0.118 -2.202 12.689 1.00 93.19 187 LEU A CA 1
ATOM 1456 C C . LEU A 1 187 ? -1.334 -1.777 12.898 1.00 93.19 187 LEU A C 1
ATOM 1458 O O . LEU A 1 187 ? -1.655 -1.087 13.871 1.00 93.19 187 LEU A O 1
ATOM 1462 N N . PHE A 1 188 ? -2.206 -2.201 11.986 1.00 91.31 188 PHE A N 1
ATOM 1463 C CA . PHE A 1 188 ? -3.636 -2.010 12.172 1.00 91.31 188 PHE A CA 1
ATOM 1464 C C . PHE A 1 188 ? -4.099 -2.728 13.458 1.00 91.31 188 PHE A C 1
ATOM 1466 O O . PHE A 1 188 ? -3.605 -3.831 13.735 1.00 91.31 188 PHE A O 1
ATOM 1473 N N . PRO A 1 189 ? -4.997 -2.130 14.266 1.00 89.38 189 PRO A N 1
ATOM 1474 C CA . PRO A 1 189 ? -5.468 -2.746 15.500 1.00 89.38 189 PRO A CA 1
ATOM 1475 C C . PRO A 1 189 ? -6.068 -4.140 15.274 1.00 89.38 189 PRO A C 1
ATOM 1477 O O . PRO A 1 189 ? -6.736 -4.393 14.275 1.00 89.38 189 PRO A O 1
ATOM 1480 N N . HIS A 1 190 ? -5.843 -5.037 16.231 1.00 87.44 190 HIS A N 1
ATOM 1481 C CA . HIS A 1 190 ? -6.487 -6.347 16.302 1.00 87.44 190 HIS A CA 1
ATOM 1482 C C . HIS A 1 190 ? -6.989 -6.595 17.732 1.00 87.44 190 HIS A C 1
ATOM 1484 O O . HIS A 1 190 ? -6.598 -5.886 18.662 1.00 87.44 190 HIS A O 1
ATOM 1490 N N . THR A 1 191 ? -7.862 -7.592 17.920 1.00 90.12 191 THR A N 1
ATOM 1491 C CA . THR A 1 191 ? -8.441 -7.943 19.236 1.00 90.12 191 THR A CA 1
ATOM 1492 C C . THR A 1 191 ? -9.046 -6.722 19.949 1.00 90.12 191 THR A C 1
ATOM 1494 O O . THR A 1 191 ? -8.816 -6.476 21.131 1.00 90.12 191 THR A O 1
ATOM 1497 N N . CYS A 1 192 ? -9.806 -5.909 19.212 1.00 93.31 192 CYS A N 1
ATOM 1498 C CA . CYS A 1 192 ? -10.322 -4.637 19.718 1.00 93.31 192 CYS A CA 1
ATOM 1499 C C . CYS A 1 192 ? -11.607 -4.779 20.550 1.00 93.31 192 CYS A C 1
ATOM 1501 O O . CYS A 1 192 ? -11.897 -3.894 21.353 1.00 93.31 192 CYS A O 1
ATOM 1503 N N . GLN A 1 193 ? -12.345 -5.890 20.422 1.00 95.69 193 GLN A N 1
ATOM 1504 C CA . GLN A 1 193 ? -13.628 -6.070 21.116 1.00 95.69 193 GLN A CA 1
ATOM 1505 C C . GLN A 1 193 ? -13.518 -5.971 22.651 1.00 95.69 193 GLN A C 1
ATOM 1507 O O . GLN A 1 193 ? -14.230 -5.163 23.245 1.00 95.69 193 GLN A O 1
ATOM 1512 N N . PRO A 1 194 ? -12.563 -6.652 23.323 1.00 96.75 194 PRO A N 1
ATOM 1513 C CA . PRO A 1 194 ? -12.418 -6.523 24.775 1.00 96.75 194 PRO A CA 1
ATOM 1514 C C . PRO A 1 194 ? -12.082 -5.097 25.238 1.00 96.75 194 PRO A C 1
ATOM 1516 O O . PRO A 1 194 ? -12.327 -4.747 26.393 1.00 96.75 194 PRO A O 1
ATOM 1519 N N . ILE A 1 195 ? -11.506 -4.268 24.358 1.00 95.81 195 ILE A N 1
ATOM 1520 C CA . ILE A 1 195 ? -11.179 -2.872 24.663 1.00 95.81 195 ILE A CA 1
ATOM 1521 C C . ILE A 1 195 ? -12.456 -2.034 24.696 1.00 95.81 195 ILE A C 1
ATOM 1523 O O . ILE A 1 195 ? -12.680 -1.330 25.681 1.00 95.81 195 ILE A O 1
ATOM 1527 N N . VAL A 1 196 ? -13.292 -2.108 23.654 1.00 97.19 196 VAL A N 1
ATOM 1528 C CA . VAL A 1 196 ? -14.528 -1.309 23.588 1.00 97.19 196 VAL A CA 1
ATOM 1529 C C . VAL A 1 196 ? -15.515 -1.723 24.682 1.00 97.19 196 VAL A C 1
ATOM 1531 O O . VAL A 1 196 ? -16.022 -0.856 25.397 1.00 97.19 196 VAL A O 1
ATOM 1534 N N . ASP A 1 197 ? -15.659 -3.029 24.924 1.00 97.50 197 ASP A N 1
ATOM 1535 C CA . ASP A 1 197 ? -16.503 -3.570 25.996 1.00 97.50 197 ASP A CA 1
ATOM 1536 C C . ASP A 1 197 ? -15.977 -3.151 27.378 1.00 97.50 197 ASP A C 1
ATOM 1538 O O . ASP A 1 197 ? -16.731 -2.728 28.257 1.00 97.50 197 ASP A O 1
ATOM 1542 N N . GLY A 1 198 ? -14.655 -3.209 27.572 1.00 97.94 198 GLY A N 1
ATOM 1543 C CA . GLY A 1 198 ? -14.008 -2.814 28.820 1.00 97.94 198 GLY A CA 1
ATOM 1544 C C . GLY A 1 198 ? -14.134 -1.318 29.123 1.00 97.94 198 GLY A C 1
ATOM 1545 O O . GLY A 1 198 ? -14.299 -0.939 30.284 1.00 97.94 198 GLY A O 1
ATOM 1546 N N . ILE A 1 199 ? -14.074 -0.455 28.104 1.00 97.81 199 ILE A N 1
ATOM 1547 C CA . ILE A 1 199 ? -14.305 0.990 28.260 1.00 97.81 199 ILE A CA 1
ATOM 1548 C C . ILE A 1 199 ? -15.766 1.248 28.643 1.00 97.81 199 ILE A C 1
ATOM 1550 O O . ILE A 1 199 ? -16.011 1.969 29.614 1.00 97.81 199 ILE A O 1
ATOM 1554 N N . GLN A 1 200 ? -16.724 0.629 27.943 1.00 98.19 200 GLN A N 1
ATOM 1555 C CA . GLN A 1 200 ? -18.147 0.753 28.266 1.00 98.19 200 GLN A CA 1
ATOM 1556 C C . GLN A 1 200 ? -18.428 0.306 29.710 1.00 98.19 200 GLN A C 1
ATOM 1558 O O . GLN A 1 200 ? -19.077 1.037 30.462 1.00 98.19 200 GLN A O 1
ATOM 1563 N N . ALA A 1 201 ? -17.883 -0.842 30.130 1.00 98.25 201 ALA A N 1
ATOM 1564 C CA . ALA A 1 201 ? -18.054 -1.374 31.480 1.00 98.25 201 ALA A CA 1
ATOM 1565 C C . ALA A 1 201 ? -17.522 -0.419 32.562 1.00 98.25 201 ALA A C 1
ATOM 1567 O O . ALA A 1 201 ? -18.229 -0.130 33.528 1.00 98.25 201 ALA A O 1
ATOM 1568 N N . LYS A 1 202 ? -16.316 0.138 32.380 1.00 98.38 202 LYS A N 1
ATOM 1569 C CA . LYS A 1 202 ? -15.719 1.097 33.329 1.00 98.38 202 LYS A CA 1
ATOM 1570 C C . LYS A 1 202 ? -16.538 2.381 33.455 1.00 98.38 202 LYS A C 1
ATOM 1572 O O . LYS A 1 202 ? -16.714 2.898 34.556 1.00 98.38 202 LYS A O 1
ATOM 1577 N N . ILE A 1 203 ? -17.055 2.901 32.340 1.00 98.19 203 ILE A N 1
ATOM 1578 C CA . ILE A 1 203 ? -17.910 4.095 32.355 1.00 98.19 203 ILE A CA 1
ATOM 1579 C C . ILE A 1 203 ? -19.240 3.781 33.048 1.00 98.19 203 ILE A C 1
ATOM 1581 O O . ILE A 1 203 ? -19.707 4.579 33.867 1.00 98.19 203 ILE A O 1
ATOM 1585 N N . LYS A 1 204 ? -19.821 2.605 32.786 1.00 98.06 204 LYS A N 1
ATOM 1586 C CA . LYS A 1 204 ? -21.052 2.147 33.434 1.00 98.06 204 LYS A CA 1
ATOM 1587 C C . LYS A 1 204 ? -20.894 2.011 34.942 1.00 98.06 204 LYS A C 1
ATOM 1589 O O . LYS A 1 204 ? -21.764 2.479 35.670 1.00 98.06 204 LYS A O 1
ATOM 1594 N N . GLU A 1 205 ? -19.793 1.426 35.402 1.00 98.50 205 GLU A N 1
ATOM 1595 C CA . GLU A 1 205 ? -19.474 1.289 36.825 1.00 98.50 205 GLU A CA 1
ATOM 1596 C C . GLU A 1 205 ? -19.316 2.657 37.503 1.00 98.50 205 GLU A C 1
ATOM 1598 O O . GLU A 1 205 ? -19.915 2.906 38.547 1.00 98.50 205 GLU A O 1
ATOM 1603 N N . ALA A 1 206 ? -18.573 3.576 36.881 1.00 98.38 206 ALA A N 1
ATOM 1604 C CA . ALA A 1 206 ? -18.284 4.884 37.464 1.00 98.38 206 ALA A CA 1
ATOM 1605 C C . ALA A 1 206 ? -19.481 5.852 37.459 1.00 98.38 206 ALA A C 1
ATOM 1607 O O . ALA A 1 206 ? -19.543 6.760 38.287 1.00 98.38 206 ALA A O 1
ATOM 1608 N N . THR A 1 207 ? -20.413 5.707 36.510 1.00 98.19 207 THR A N 1
ATOM 1609 C CA . THR A 1 207 ? -21.443 6.734 36.246 1.00 98.19 207 THR A CA 1
ATOM 1610 C C . THR A 1 207 ? -22.880 6.213 36.246 1.00 98.19 207 THR A C 1
ATOM 1612 O O . THR A 1 207 ? -23.826 7.002 36.209 1.00 98.19 207 THR A O 1
ATOM 1615 N N . GLY A 1 208 ? -23.080 4.894 36.221 1.00 98.12 208 GLY A N 1
ATOM 1616 C CA . GLY A 1 208 ? -24.381 4.267 35.984 1.00 98.12 208 GLY A CA 1
ATOM 1617 C C . GLY A 1 208 ? -24.908 4.419 34.548 1.00 98.12 208 GLY A C 1
ATOM 1618 O O . GLY A 1 208 ? -25.982 3.892 34.233 1.00 98.12 208 GLY A O 1
ATOM 1619 N N . LYS A 1 209 ? -24.187 5.099 33.645 1.00 97.44 209 LYS A N 1
ATOM 1620 C CA . LYS A 1 209 ? -24.602 5.342 32.254 1.00 97.44 209 LYS A CA 1
ATOM 1621 C C . LYS A 1 209 ? -24.009 4.311 31.299 1.00 97.44 209 LYS A C 1
ATOM 1623 O O . LYS A 1 209 ? -22.839 3.968 31.402 1.00 97.44 209 LYS A O 1
ATOM 1628 N N . THR A 1 210 ? -24.834 3.818 30.380 1.00 96.38 210 THR A N 1
ATOM 1629 C CA . THR A 1 210 ? -24.364 3.011 29.246 1.00 96.38 210 THR A CA 1
ATOM 1630 C C . THR A 1 210 ? -23.999 3.971 28.120 1.00 96.38 210 THR A C 1
ATOM 1632 O O . THR A 1 210 ? -24.793 4.857 27.811 1.00 96.38 210 THR A O 1
ATOM 1635 N N . VAL A 1 211 ? -22.797 3.832 27.565 1.00 96.88 211 VAL A N 1
ATOM 1636 C CA . VAL A 1 211 ? -22.311 4.623 26.427 1.00 96.88 211 VAL A CA 1
ATOM 1637 C C . VAL A 1 211 ? -21.819 3.683 25.344 1.00 96.88 211 VAL A C 1
ATOM 1639 O O . VAL A 1 211 ? -21.278 2.626 25.663 1.00 96.88 211 VAL A O 1
ATOM 1642 N N . GLU A 1 212 ? -21.952 4.079 24.086 1.00 96.19 212 GLU A N 1
ATOM 1643 C CA . GLU A 1 212 ? -21.384 3.317 22.983 1.00 96.19 212 GLU A CA 1
ATOM 1644 C C . GLU A 1 212 ? -19.930 3.721 22.722 1.00 96.19 212 GLU A C 1
ATOM 1646 O O . GLU A 1 212 ? -19.555 4.889 22.852 1.00 96.19 212 GLU A O 1
ATOM 1651 N N . VAL A 1 213 ? -19.098 2.739 22.386 1.00 96.56 213 VAL A N 1
ATOM 1652 C CA . VAL A 1 213 ? -17.657 2.894 22.191 1.00 96.56 213 VAL A CA 1
ATOM 1653 C C . VAL A 1 213 ? -17.283 2.220 20.881 1.00 96.56 213 VAL A C 1
ATOM 1655 O O . VAL A 1 213 ? -17.647 1.072 20.648 1.00 96.56 213 VAL A O 1
ATOM 1658 N N . MET A 1 214 ? -16.505 2.907 20.049 1.00 93.62 214 MET A N 1
ATOM 1659 C CA . MET A 1 214 ? -15.923 2.326 18.843 1.00 93.62 214 MET A CA 1
ATOM 1660 C C . MET A 1 214 ? -14.446 2.669 18.718 1.00 93.62 214 MET A C 1
ATOM 1662 O O . MET A 1 214 ? -14.001 3.747 19.118 1.00 93.62 214 MET A O 1
ATOM 1666 N N . VAL A 1 215 ? -13.687 1.753 18.124 1.00 91.88 215 VAL A N 1
ATOM 1667 C CA . VAL A 1 215 ? -12.373 2.061 17.561 1.00 91.88 215 VAL A CA 1
ATOM 1668 C C . VAL A 1 215 ? -12.606 2.549 16.140 1.00 91.88 215 VAL A C 1
ATOM 1670 O O . VAL A 1 215 ? -13.199 1.829 15.345 1.00 91.88 215 VAL A O 1
ATOM 1673 N N . TYR A 1 216 ? -12.162 3.757 15.815 1.00 85.38 216 TYR A N 1
ATOM 1674 C CA . TYR A 1 216 ? -12.410 4.371 14.513 1.00 85.38 216 TYR A CA 1
ATOM 1675 C C . TYR A 1 216 ? -11.099 4.658 13.777 1.00 85.38 216 TYR A C 1
ATOM 1677 O O . TYR A 1 216 ? -10.132 5.131 14.383 1.00 85.38 216 TYR A O 1
ATOM 1685 N N . GLY A 1 217 ? -11.059 4.344 12.481 1.00 74.81 217 GLY A N 1
ATOM 1686 C CA . GLY A 1 217 ? -9.908 4.601 11.620 1.00 74.81 217 GLY A CA 1
ATOM 1687 C C . GLY A 1 217 ? -9.948 6.004 11.016 1.00 74.81 217 GLY A C 1
ATOM 1688 O O . GLY A 1 217 ? -10.818 6.307 10.209 1.00 74.81 217 GLY A O 1
ATOM 1689 N N . ASP A 1 218 ? -8.973 6.848 11.355 1.00 69.31 218 ASP A N 1
ATOM 1690 C CA . ASP A 1 218 ? -8.799 8.170 10.739 1.00 69.31 218 ASP A CA 1
ATOM 1691 C C . ASP A 1 218 ? -8.005 8.056 9.425 1.00 69.31 218 ASP A C 1
ATOM 1693 O O . ASP A 1 218 ? -6.775 8.172 9.399 1.00 69.31 218 ASP A O 1
ATOM 1697 N N . GLY A 1 219 ? -8.694 7.738 8.327 1.00 64.88 219 GLY A N 1
ATOM 1698 C CA . GLY A 1 219 ? -8.082 7.689 6.999 1.00 64.88 219 GLY A CA 1
ATOM 1699 C C . GLY A 1 219 ? -9.100 7.531 5.880 1.00 64.88 219 GLY A C 1
ATOM 1700 O O . GLY A 1 219 ? -10.054 6.785 6.029 1.00 64.88 219 GLY A O 1
ATOM 1701 N N . ALA A 1 220 ? -8.898 8.210 4.750 1.00 67.31 220 ALA A N 1
ATOM 1702 C CA . ALA A 1 220 ? -9.736 8.014 3.571 1.00 67.31 220 ALA A CA 1
ATOM 1703 C C . ALA A 1 220 ? -9.356 6.712 2.838 1.00 67.31 220 ALA A C 1
ATOM 1705 O O . ALA A 1 220 ? -8.182 6.475 2.554 1.00 67.31 220 ALA A O 1
ATOM 1706 N N . PHE A 1 221 ? -10.343 5.887 2.512 1.00 70.06 221 PHE A N 1
ATOM 1707 C CA . PHE A 1 221 ? -10.232 4.601 1.830 1.00 70.06 221 PHE A CA 1
ATOM 1708 C C . PHE A 1 221 ? -11.337 4.480 0.792 1.00 70.06 221 PHE A C 1
ATOM 1710 O O . PHE A 1 221 ? -12.403 5.066 0.935 1.00 70.06 221 PHE A O 1
ATOM 1717 N N . LYS A 1 222 ? -11.109 3.708 -0.262 1.00 71.00 222 LYS A N 1
ATOM 1718 C CA . LYS A 1 222 ? -12.125 3.431 -1.268 1.00 71.00 222 LYS A CA 1
ATOM 1719 C C . LYS A 1 222 ? -12.877 2.165 -0.877 1.00 71.00 222 LYS A C 1
ATOM 1721 O O . LYS A 1 222 ? -12.378 1.067 -1.123 1.00 71.00 222 LYS A O 1
ATOM 1726 N N . ASP A 1 223 ? -14.064 2.334 -0.297 1.00 67.94 223 ASP A N 1
ATOM 1727 C CA . ASP A 1 223 ? -14.933 1.276 0.226 1.00 67.94 223 ASP A CA 1
ATOM 1728 C C . ASP A 1 223 ? -14.887 0.008 -0.651 1.00 67.94 223 ASP A C 1
ATOM 1730 O O . ASP A 1 223 ? -14.982 0.102 -1.886 1.00 67.94 223 ASP A O 1
ATOM 1734 N N . PRO A 1 224 ? -14.698 -1.202 -0.083 1.00 63.53 224 PRO A N 1
ATOM 1735 C CA . PRO A 1 224 ? -14.431 -2.367 -0.899 1.00 63.53 224 PRO A CA 1
ATOM 1736 C C . PRO A 1 224 ? -15.678 -2.835 -1.660 1.00 63.53 224 PRO A C 1
ATOM 1738 O O . PRO A 1 224 ? -15.504 -3.573 -2.636 1.00 63.53 224 PRO A O 1
ATOM 1741 N N . VAL A 1 225 ? -16.879 -2.399 -1.266 1.00 69.38 225 VAL A N 1
ATOM 1742 C CA . VAL A 1 225 ? -18.169 -2.809 -1.832 1.00 69.38 225 VAL A CA 1
ATOM 1743 C C . VAL A 1 225 ? -18.592 -1.867 -2.967 1.00 69.38 225 VAL A C 1
ATOM 1745 O O . VAL A 1 225 ? -18.556 -2.250 -4.136 1.00 69.38 225 VAL A O 1
ATOM 1748 N N . GLY A 1 226 ? -18.956 -0.632 -2.639 1.00 66.62 226 GLY A N 1
ATOM 1749 C CA . GLY A 1 226 ? -19.400 0.439 -3.525 1.00 66.62 226 GLY A CA 1
ATOM 1750 C C . GLY A 1 226 ? -18.280 1.202 -4.230 1.00 66.62 226 GLY A C 1
ATOM 1751 O O . GLY A 1 226 ? -18.564 1.945 -5.168 1.00 66.62 226 GLY A O 1
ATOM 1752 N N . LYS A 1 227 ? -17.007 1.006 -3.851 1.00 71.62 227 LYS A N 1
ATOM 1753 C CA . LYS A 1 227 ? -15.842 1.635 -4.507 1.00 71.62 227 LYS A CA 1
ATOM 1754 C C . LYS A 1 227 ? -15.879 3.170 -4.485 1.00 71.62 227 LYS A C 1
ATOM 1756 O O . LYS A 1 227 ? -15.274 3.808 -5.351 1.00 71.62 227 LYS A O 1
ATOM 1761 N N . ILE A 1 228 ? -16.554 3.748 -3.495 1.00 72.31 228 ILE A N 1
ATOM 1762 C CA . ILE A 1 228 ? -16.580 5.185 -3.207 1.00 72.31 228 ILE A CA 1
ATOM 1763 C C . ILE A 1 228 ? -15.574 5.515 -2.104 1.00 72.31 228 ILE A C 1
ATOM 1765 O O . ILE A 1 228 ? -15.196 4.641 -1.335 1.00 72.31 228 ILE A O 1
ATOM 1769 N N . TRP A 1 229 ? -15.102 6.757 -2.046 1.00 74.94 229 TRP A N 1
ATOM 1770 C CA . TRP A 1 229 ? -14.185 7.181 -0.989 1.00 74.94 229 TRP A CA 1
ATOM 1771 C C . TRP A 1 229 ? -14.944 7.434 0.316 1.00 74.94 229 TRP A C 1
ATOM 1773 O O . TRP A 1 229 ? -15.868 8.243 0.350 1.00 74.94 229 TRP A O 1
ATOM 1783 N N . GLU A 1 230 ? -14.516 6.764 1.377 1.00 64.69 230 GLU A N 1
ATOM 1784 C CA . GLU A 1 230 ? -15.030 6.839 2.741 1.00 64.69 230 GLU A CA 1
ATOM 1785 C C . GLU A 1 230 ? -13.883 7.069 3.727 1.00 64.69 230 GLU A C 1
ATOM 1787 O O . GLU A 1 230 ? -12.719 6.919 3.378 1.00 64.69 230 GLU A O 1
ATOM 1792 N N . LEU A 1 231 ? -14.186 7.441 4.968 1.00 61.03 231 LEU A N 1
ATOM 1793 C CA . LEU A 1 231 ? -13.195 7.606 6.035 1.00 61.03 231 LEU A CA 1
ATOM 1794 C C . LEU A 1 231 ? -13.093 6.289 6.830 1.00 61.03 231 LEU A C 1
ATOM 1796 O O . LEU A 1 231 ? -13.832 6.116 7.798 1.00 61.03 231 LEU A O 1
ATOM 1800 N N . ALA A 1 232 ? -12.285 5.330 6.355 1.00 61.00 232 ALA A N 1
ATOM 1801 C CA . ALA A 1 232 ? -12.196 3.965 6.885 1.00 61.00 232 ALA A CA 1
ATOM 1802 C C . ALA A 1 232 ? -11.106 3.066 6.229 1.00 61.00 232 ALA A C 1
ATOM 1804 O O . ALA A 1 232 ? -11.432 2.300 5.329 1.00 61.00 232 ALA A O 1
ATOM 1805 N N . ASP A 1 233 ? -9.833 3.061 6.655 1.00 64.56 233 ASP A N 1
ATOM 1806 C CA . ASP A 1 233 ? -8.817 2.132 6.091 1.00 64.56 233 ASP A CA 1
ATOM 1807 C C . ASP A 1 233 ? -8.257 1.133 7.126 1.00 64.56 233 ASP A C 1
ATOM 1809 O O . ASP A 1 233 ? -7.741 1.590 8.154 1.00 64.56 233 ASP A O 1
ATOM 1813 N N . PRO A 1 234 ? -8.267 -0.201 6.890 1.00 71.00 234 PRO A N 1
ATOM 1814 C CA . PRO A 1 234 ? -8.886 -0.952 5.786 1.00 71.00 234 PRO A CA 1
ATOM 1815 C C . PRO A 1 234 ? -10.367 -1.294 6.032 1.00 71.00 234 PRO A C 1
ATOM 1817 O O . PRO A 1 234 ? -11.012 -1.888 5.169 1.00 71.00 234 PRO A O 1
ATOM 1820 N N . VAL A 1 235 ? -10.887 -0.956 7.216 1.00 78.38 235 VAL A N 1
ATOM 1821 C CA . VAL A 1 235 ? -12.293 -1.086 7.627 1.00 78.38 235 VAL A CA 1
ATOM 1822 C C . VAL A 1 235 ? -12.708 0.144 8.437 1.00 78.38 235 VAL A C 1
ATOM 1824 O O . VAL A 1 235 ? -11.858 0.808 9.031 1.00 78.38 235 VAL A O 1
ATOM 1827 N N . VAL A 1 236 ? -14.015 0.426 8.498 1.00 78.19 236 VAL A N 1
ATOM 1828 C CA . VAL A 1 236 ? -14.579 1.590 9.219 1.00 78.19 236 VAL A CA 1
ATOM 1829 C C . VAL A 1 236 ? -14.265 1.530 10.707 1.00 78.19 236 VAL A C 1
ATOM 1831 O O . VAL A 1 236 ? -13.784 2.494 11.304 1.00 78.19 236 VAL A O 1
ATOM 1834 N N . SER A 1 237 ? -14.513 0.369 11.305 1.00 87.25 237 SER A N 1
ATOM 1835 C CA . SER A 1 237 ? -14.278 0.135 12.717 1.00 87.25 237 SER A CA 1
ATOM 1836 C C . SER A 1 237 ? -13.921 -1.334 12.941 1.00 87.25 237 SER A C 1
ATOM 1838 O O . SER A 1 237 ? -14.723 -2.201 12.596 1.00 87.25 237 SER A O 1
ATOM 1840 N N . PRO A 1 238 ? -12.740 -1.649 13.504 1.00 89.00 238 PRO A N 1
ATOM 1841 C CA . PRO A 1 238 ? -12.379 -3.027 13.835 1.00 89.00 238 PRO A CA 1
ATOM 1842 C C . PRO A 1 238 ? -13.110 -3.569 15.071 1.00 89.00 238 PRO A C 1
ATOM 1844 O O . PRO A 1 238 ? -13.071 -4.772 15.310 1.00 89.00 238 PRO A O 1
ATOM 1847 N N . ALA A 1 239 ? -13.721 -2.704 15.887 1.00 93.12 239 ALA A N 1
ATOM 1848 C CA . ALA A 1 239 ? -14.612 -3.104 16.970 1.00 93.12 239 ALA A CA 1
ATOM 1849 C C . ALA A 1 239 ? -15.461 -1.932 17.449 1.00 93.12 239 ALA A C 1
ATOM 1851 O O . ALA A 1 239 ? -14.981 -0.798 17.574 1.00 93.12 239 ALA A O 1
ATOM 1852 N N . TYR A 1 240 ? -16.690 -2.260 17.816 1.00 94.69 240 TYR A N 1
ATOM 1853 C CA . TYR A 1 240 ? -17.657 -1.355 18.406 1.00 94.69 240 TYR A CA 1
ATOM 1854 C C . TYR A 1 240 ? -18.569 -2.116 19.373 1.00 94.69 240 TYR A C 1
ATOM 1856 O O . TYR A 1 240 ? -18.671 -3.343 19.339 1.00 94.69 240 TYR A O 1
ATOM 1864 N N . THR A 1 241 ? -19.185 -1.387 20.293 1.00 96.25 241 THR A N 1
ATOM 1865 C CA . THR A 1 241 ? -20.199 -1.912 21.211 1.00 96.25 241 THR A CA 1
ATOM 1866 C C . THR A 1 241 ? -21.508 -2.213 20.485 1.00 96.25 241 THR A C 1
ATOM 1868 O O . THR A 1 241 ? -21.847 -1.564 19.500 1.00 96.25 241 THR A O 1
ATOM 1871 N N . ALA A 1 242 ? -22.271 -3.181 20.995 1.00 92.62 242 ALA A N 1
ATOM 1872 C CA . ALA A 1 242 ? -23.453 -3.720 20.319 1.00 92.62 242 ALA A CA 1
ATOM 1873 C C . ALA A 1 242 ? -24.550 -2.692 19.977 1.00 92.62 242 ALA A C 1
ATOM 1875 O O . ALA A 1 242 ? -25.307 -2.919 19.042 1.00 92.62 242 ALA A O 1
ATOM 1876 N N . GLY A 1 243 ? -24.648 -1.560 20.686 1.00 89.81 243 GLY A N 1
ATOM 1877 C CA . GLY A 1 243 ? -25.623 -0.515 20.352 1.00 89.81 243 GLY A CA 1
ATOM 1878 C C . GLY A 1 243 ? -25.294 0.261 19.073 1.00 89.81 243 GLY A C 1
ATOM 1879 O O . GLY A 1 243 ? -26.093 1.093 18.653 1.00 89.81 243 GLY A O 1
ATOM 1880 N N . LEU A 1 244 ? -24.130 0.011 18.466 1.00 89.19 244 LEU A N 1
ATOM 1881 C CA . LEU A 1 244 ? -23.717 0.554 17.170 1.00 89.19 244 LEU A CA 1
ATOM 1882 C C . LEU A 1 244 ? -23.860 -0.462 16.029 1.00 89.19 244 LEU A C 1
ATOM 1884 O O . LEU A 1 244 ? -23.490 -0.142 14.902 1.00 89.19 244 LEU A O 1
ATOM 1888 N N . ASP A 1 245 ? -24.349 -1.671 16.315 1.00 85.44 245 ASP A N 1
ATOM 1889 C CA . ASP A 1 245 ? -24.606 -2.683 15.293 1.00 85.44 245 ASP A CA 1
ATOM 1890 C C . ASP A 1 245 ? -25.873 -2.349 14.488 1.00 85.44 245 ASP A C 1
ATOM 1892 O O . ASP A 1 245 ? -26.819 -1.743 14.997 1.00 85.44 245 ASP A O 1
ATOM 1896 N N . GLY A 1 246 ? -25.890 -2.766 13.225 1.00 76.75 246 GLY A N 1
ATOM 1897 C CA . GLY A 1 246 ? -26.989 -2.539 12.290 1.00 76.75 246 GLY A CA 1
ATOM 1898 C C . GLY A 1 246 ? -26.778 -1.380 11.312 1.00 76.75 246 GLY A C 1
ATOM 1899 O O . GLY A 1 246 ? -25.731 -0.736 11.240 1.00 76.75 246 GLY A O 1
ATOM 1900 N N . THR A 1 247 ? -27.796 -1.140 10.488 1.00 67.81 247 THR A N 1
ATOM 1901 C CA . THR A 1 247 ? -27.806 -0.041 9.516 1.00 67.81 247 THR A CA 1
ATOM 1902 C C . THR A 1 247 ? -28.505 1.186 10.090 1.00 67.81 247 THR A C 1
ATOM 1904 O O . THR A 1 247 ? -29.482 1.028 10.825 1.00 67.81 247 THR A O 1
ATOM 1907 N N . PRO A 1 248 ? -28.090 2.415 9.727 1.00 66.88 248 PRO A N 1
ATOM 1908 C CA . PRO A 1 248 ? -28.787 3.615 10.163 1.00 66.88 248 PRO A CA 1
ATOM 1909 C C . PRO A 1 248 ? -30.276 3.544 9.808 1.00 66.88 248 PRO A C 1
ATOM 1911 O O . PRO A 1 248 ? -30.636 3.434 8.634 1.00 66.88 248 PRO A O 1
ATOM 1914 N N . ASN A 1 249 ? -31.151 3.669 10.809 1.00 68.19 249 ASN A N 1
ATOM 1915 C CA . ASN A 1 249 ? -32.593 3.808 10.598 1.00 68.19 249 ASN A CA 1
ATOM 1916 C C . ASN A 1 249 ? -32.930 5.249 10.148 1.00 68.19 249 ASN A C 1
ATOM 1918 O O . ASN A 1 249 ? -33.709 5.982 10.760 1.00 68.19 249 ASN A O 1
ATOM 1922 N N . GLU A 1 250 ? -32.301 5.694 9.061 1.00 72.00 250 GLU A N 1
ATOM 1923 C CA . GLU A 1 250 ? -32.336 7.081 8.609 1.00 72.00 250 GLU A CA 1
ATOM 1924 C C . GLU A 1 250 ? -33.616 7.433 7.854 1.00 72.00 250 GLU A C 1
ATOM 1926 O O . GLU A 1 250 ? -34.200 6.641 7.110 1.00 72.00 250 GLU A O 1
ATOM 1931 N N . VAL A 1 251 ? -34.055 8.676 8.025 1.00 75.38 251 VAL A N 1
ATOM 1932 C CA . VAL A 1 251 ? -35.120 9.272 7.225 1.00 75.38 251 VAL A CA 1
ATOM 1933 C C . VAL A 1 251 ? -34.498 10.273 6.267 1.00 75.38 251 VAL A C 1
ATOM 1935 O O . VAL A 1 251 ? -33.975 11.311 6.673 1.00 75.38 251 VAL A O 1
ATOM 1938 N N . LYS A 1 252 ? -34.589 9.993 4.966 1.00 83.81 252 LYS A N 1
ATOM 1939 C CA . LYS A 1 252 ? -34.138 10.923 3.928 1.00 83.81 252 LYS A CA 1
ATOM 1940 C C . LYS A 1 252 ? -35.174 12.034 3.760 1.00 83.81 252 LYS A C 1
ATOM 1942 O O . LYS A 1 252 ? -36.025 11.965 2.881 1.00 83.81 252 LYS A O 1
ATOM 1947 N N . LEU A 1 253 ? -35.083 13.077 4.587 1.00 85.44 253 LEU A N 1
ATOM 1948 C CA . LEU A 1 253 ? -36.027 14.208 4.608 1.00 85.44 253 LEU A CA 1
ATOM 1949 C C . LEU A 1 253 ? -36.277 14.809 3.222 1.00 85.44 253 LEU A C 1
ATOM 1951 O O . LEU A 1 253 ? -37.416 15.074 2.856 1.00 85.44 253 LEU A O 1
ATOM 1955 N N . LYS A 1 254 ? -35.211 14.978 2.431 1.00 83.81 254 LYS A N 1
ATOM 1956 C CA . LYS A 1 254 ? -35.321 15.484 1.061 1.00 83.81 254 LYS A CA 1
ATOM 1957 C C . LYS A 1 254 ? -36.109 14.533 0.157 1.00 83.81 254 LYS A C 1
ATOM 1959 O O . LYS A 1 254 ? -36.918 14.989 -0.633 1.00 83.81 254 LYS A O 1
ATOM 1964 N N . TYR A 1 255 ? -35.906 13.224 0.294 1.00 83.69 255 TYR A N 1
ATOM 1965 C CA . TYR A 1 255 ? -36.656 12.237 -0.481 1.00 83.69 255 TYR A CA 1
ATOM 1966 C C . TYR A 1 255 ? -38.151 12.281 -0.143 1.00 83.69 255 TYR A C 1
ATOM 1968 O O . TYR A 1 255 ? -38.967 12.298 -1.058 1.00 83.69 255 TYR A O 1
ATOM 1976 N N . LEU A 1 256 ? -38.499 12.357 1.146 1.00 86.25 256 LEU A N 1
ATOM 1977 C CA . LEU A 1 256 ? -39.890 12.506 1.585 1.00 86.25 256 LEU A CA 1
ATOM 1978 C C . LEU A 1 256 ? -40.514 13.795 1.042 1.00 86.25 256 LEU A C 1
ATOM 1980 O O . LEU A 1 256 ? -41.626 13.771 0.528 1.00 86.25 256 LEU A O 1
ATOM 1984 N N . ALA A 1 257 ? -39.794 14.915 1.132 1.00 87.12 257 ALA A N 1
ATOM 1985 C CA . ALA A 1 257 ? -40.281 16.204 0.653 1.00 87.12 257 ALA A CA 1
ATOM 1986 C C . ALA A 1 257 ? -40.470 16.235 -0.871 1.00 87.12 257 ALA A C 1
ATOM 1988 O O . ALA A 1 257 ? -41.465 16.774 -1.343 1.00 87.12 257 ALA A O 1
ATOM 1989 N N . ASP A 1 258 ? -39.539 15.650 -1.627 1.00 85.75 258 ASP A N 1
ATOM 1990 C CA . ASP A 1 258 ? -39.538 15.703 -3.091 1.00 85.75 258 ASP A CA 1
ATOM 1991 C C . ASP A 1 258 ? -40.447 14.636 -3.734 1.00 85.75 258 ASP A C 1
ATOM 1993 O O . ASP A 1 258 ? -40.839 14.808 -4.887 1.00 85.75 258 ASP A O 1
ATOM 1997 N N . ASN A 1 259 ? -40.792 13.553 -3.022 1.00 88.19 259 ASN A N 1
ATOM 1998 C CA . ASN A 1 259 ? -41.613 12.455 -3.553 1.00 88.19 259 ASN A CA 1
ATOM 1999 C C . ASN A 1 259 ? -42.949 12.316 -2.815 1.00 88.19 259 ASN A C 1
ATOM 2001 O O . ASN A 1 259 ? -43.996 12.643 -3.372 1.00 88.19 259 ASN A O 1
ATOM 2005 N N . ASP A 1 260 ? -42.920 11.863 -1.560 1.00 87.62 260 ASP A N 1
ATOM 2006 C CA . ASP A 1 260 ? -44.127 11.474 -0.815 1.00 87.62 260 ASP A CA 1
ATOM 2007 C C . ASP A 1 260 ? -44.996 12.683 -0.432 1.00 87.62 260 ASP A C 1
ATOM 2009 O O . ASP A 1 260 ? -46.223 12.598 -0.372 1.00 87.62 260 ASP A O 1
ATOM 2013 N N . PHE A 1 261 ? -44.363 13.844 -0.252 1.00 91.56 261 PHE A N 1
ATOM 2014 C CA . PHE A 1 261 ? -45.002 15.106 0.111 1.00 91.56 261 PHE A CA 1
ATOM 2015 C C . PHE A 1 261 ? -44.745 16.225 -0.906 1.00 91.56 261 PHE A C 1
ATOM 2017 O O . PHE A 1 261 ? -44.876 17.398 -0.563 1.00 91.56 261 PHE A O 1
ATOM 2024 N N . ALA A 1 262 ? -44.452 15.882 -2.168 1.00 90.75 262 ALA A N 1
ATOM 2025 C CA . ALA A 1 262 ? -44.103 16.835 -3.235 1.00 90.75 262 ALA A CA 1
ATOM 2026 C C . ALA A 1 262 ? -45.131 17.968 -3.441 1.00 90.75 262 ALA A C 1
ATOM 2028 O O . ALA A 1 262 ? -44.802 19.057 -3.918 1.00 90.75 262 ALA A O 1
ATOM 2029 N N . ASN A 1 263 ? -46.391 17.707 -3.079 1.00 92.62 263 ASN A N 1
ATOM 2030 C CA . ASN A 1 263 ? -47.504 18.648 -3.202 1.00 92.62 263 ASN A CA 1
ATOM 2031 C C . ASN A 1 263 ? -47.671 19.572 -1.981 1.00 92.62 263 ASN A C 1
ATOM 2033 O O . ASN A 1 263 ? -48.402 20.558 -2.071 1.00 92.62 263 ASN A O 1
ATOM 2037 N N . LEU A 1 264 ? -47.023 19.270 -0.853 1.00 92.75 264 LEU A N 1
ATOM 2038 C CA . LEU A 1 264 ? -47.132 20.029 0.394 1.00 92.75 264 LEU A CA 1
ATOM 2039 C C . LEU A 1 264 ? -46.036 21.096 0.481 1.00 92.75 264 LEU A C 1
ATOM 2041 O O . LEU A 1 264 ? -44.930 20.930 -0.033 1.00 92.75 264 LEU A O 1
ATOM 2045 N N . ARG A 1 265 ? -46.323 22.218 1.153 1.00 91.06 265 ARG A N 1
ATOM 2046 C CA . ARG A 1 265 ? -45.362 23.317 1.364 1.00 91.06 265 ARG A CA 1
ATOM 2047 C C . ARG A 1 265 ? -45.553 23.968 2.731 1.00 91.06 265 ARG A C 1
ATOM 2049 O O . ARG A 1 265 ? -46.615 23.865 3.335 1.00 91.06 265 ARG A O 1
ATOM 2056 N N . GLY A 1 266 ? -44.530 24.681 3.203 1.00 91.25 266 GLY A N 1
ATOM 2057 C CA . GLY A 1 266 ? -44.608 25.451 4.450 1.00 91.25 266 GLY A CA 1
ATOM 2058 C C . GLY A 1 266 ? -44.921 24.576 5.669 1.00 91.25 266 GLY A C 1
ATOM 2059 O O . GLY A 1 266 ? -44.325 23.513 5.838 1.00 91.25 266 GLY A O 1
ATOM 2060 N N . GLU A 1 267 ? -45.849 25.026 6.515 1.00 92.81 267 GLU A N 1
ATOM 2061 C CA . GLU A 1 267 ? -46.223 24.316 7.749 1.00 92.81 267 GLU A CA 1
ATOM 2062 C C . GLU A 1 267 ? -46.865 22.944 7.487 1.00 92.81 267 GLU A C 1
ATOM 2064 O O . GLU A 1 267 ? -46.632 22.017 8.257 1.00 92.81 267 GLU A O 1
ATOM 2069 N N . GLU A 1 268 ? -47.594 22.766 6.379 1.00 89.56 268 GLU A N 1
ATOM 2070 C CA . GLU A 1 268 ? -48.218 21.475 6.041 1.00 89.56 268 GLU A CA 1
ATOM 2071 C C . GLU A 1 268 ? -47.170 20.401 5.721 1.00 89.56 268 GLU A C 1
ATOM 2073 O O . GLU A 1 268 ? -47.265 19.275 6.206 1.00 89.56 268 GLU A O 1
ATOM 2078 N N . LEU A 1 269 ? -46.120 20.760 4.972 1.00 90.56 269 LEU A N 1
ATOM 2079 C CA . LEU A 1 269 ? -45.000 19.854 4.691 1.00 90.56 269 LEU A CA 1
ATOM 2080 C C . LEU A 1 269 ? -44.252 19.482 5.977 1.00 90.56 269 LEU A C 1
ATOM 2082 O O . LEU A 1 269 ? -43.897 18.324 6.194 1.00 90.56 269 LEU A O 1
ATOM 2086 N N . LYS A 1 270 ? -44.019 20.468 6.847 1.00 89.56 270 LYS A N 1
ATOM 2087 C CA . LYS A 1 270 ? -43.330 20.267 8.124 1.00 89.56 270 LYS A CA 1
ATOM 2088 C C . LYS A 1 270 ? -44.121 19.346 9.059 1.00 89.56 270 LYS A C 1
ATOM 2090 O O . LYS A 1 270 ? -43.515 18.488 9.704 1.00 89.56 270 LYS A O 1
ATOM 2095 N N . ALA A 1 271 ? -45.443 19.510 9.121 1.00 92.38 271 ALA A N 1
ATOM 2096 C CA . ALA A 1 271 ? -46.330 18.646 9.895 1.00 92.38 271 ALA A CA 1
ATOM 2097 C C . ALA A 1 271 ? -46.300 17.202 9.371 1.00 92.38 271 ALA A C 1
ATOM 2099 O O . ALA A 1 271 ? -46.039 16.293 10.154 1.00 92.38 271 ALA A O 1
ATOM 2100 N N . ALA A 1 272 ? -46.445 17.007 8.055 1.00 89.00 272 ALA A N 1
ATOM 2101 C CA . ALA A 1 272 ? -46.432 15.681 7.434 1.00 89.00 272 ALA A CA 1
ATOM 2102 C C . ALA A 1 272 ? -45.096 14.940 7.636 1.00 89.00 272 ALA A C 1
ATOM 2104 O O . ALA A 1 272 ? -45.078 13.765 7.994 1.00 89.00 272 ALA A O 1
ATOM 2105 N N . ILE A 1 273 ? -43.964 15.639 7.490 1.00 87.88 273 ILE A N 1
ATOM 2106 C CA . ILE A 1 273 ? -42.639 15.066 7.769 1.00 87.88 273 ILE A CA 1
ATOM 2107 C C . ILE A 1 273 ? -42.488 14.705 9.255 1.00 87.88 273 ILE A C 1
ATOM 2109 O O . ILE A 1 273 ? -41.947 13.648 9.571 1.00 87.88 273 ILE A O 1
ATOM 2113 N N . SER A 1 274 ? -42.953 15.557 10.174 1.00 88.38 274 SER A N 1
ATOM 2114 C CA . SER A 1 274 ? -42.851 15.294 11.619 1.00 88.38 274 SER A CA 1
ATOM 2115 C C . SER A 1 274 ? -43.688 14.086 12.036 1.00 88.38 274 SER A C 1
ATOM 2117 O O . SER A 1 274 ? -43.220 13.258 12.812 1.00 88.38 274 SER A O 1
ATOM 2119 N N . GLU A 1 275 ? -44.899 13.967 11.493 1.00 90.06 275 GLU A N 1
ATOM 2120 C CA . GLU A 1 275 ? -45.785 12.825 11.715 1.00 90.06 275 GLU A CA 1
ATOM 2121 C C . GLU A 1 275 ? -45.186 11.533 11.143 1.00 90.06 275 GLU A C 1
ATOM 2123 O O . GLU A 1 275 ? -45.178 10.508 11.821 1.00 90.06 275 GLU A O 1
ATOM 2128 N N . TYR A 1 276 ? -44.592 11.588 9.946 1.00 87.00 276 TYR A N 1
ATOM 2129 C CA . TYR A 1 276 ? -43.880 10.446 9.370 1.00 87.00 276 TYR A CA 1
ATOM 2130 C C . TYR A 1 276 ? -42.725 9.976 10.265 1.00 87.00 276 TYR A C 1
ATOM 2132 O O . TYR A 1 276 ? -42.572 8.781 10.493 1.00 87.00 276 TYR 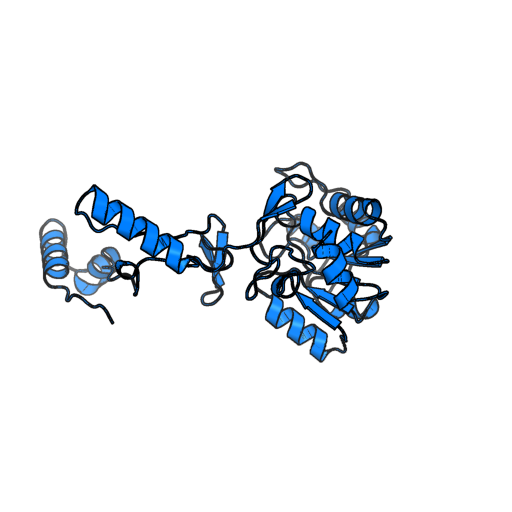A O 1
ATOM 2140 N N . ILE A 1 277 ? -41.920 10.902 10.799 1.00 84.88 277 ILE A N 1
ATOM 2141 C CA . ILE A 1 277 ? -40.805 10.565 11.700 1.00 84.88 277 ILE A CA 1
ATOM 2142 C C . ILE A 1 277 ? -41.316 9.921 12.995 1.00 84.88 277 ILE A C 1
ATOM 2144 O O . ILE A 1 277 ? -40.703 8.974 13.474 1.00 84.88 277 ILE A O 1
ATOM 2148 N N . GLN A 1 278 ? -42.421 10.419 13.559 1.00 84.44 278 GLN A N 1
ATOM 2149 C CA . GLN A 1 278 ? -43.003 9.882 14.797 1.00 84.44 278 GLN A CA 1
ATOM 2150 C C . GLN A 1 278 ? -43.609 8.487 14.622 1.00 84.44 278 GLN A C 1
ATOM 2152 O O . GLN A 1 278 ? -43.586 7.702 15.564 1.00 84.44 278 GLN A O 1
ATOM 2157 N N . ASN A 1 279 ? -44.148 8.197 13.436 1.00 84.31 279 ASN A N 1
ATOM 2158 C CA . ASN A 1 279 ? -44.813 6.932 13.122 1.00 84.31 279 ASN A CA 1
ATOM 2159 C C . ASN A 1 279 ? -43.891 5.905 12.450 1.00 84.31 279 ASN A C 1
ATOM 2161 O O . ASN A 1 279 ? -44.353 4.824 12.091 1.00 84.31 279 ASN A O 1
ATOM 2165 N N . LYS A 1 280 ? -42.616 6.239 12.221 1.00 78.00 280 LYS A N 1
ATOM 2166 C CA . LYS A 1 280 ? -41.665 5.305 11.625 1.00 78.00 280 LYS A CA 1
ATOM 2167 C C . LYS A 1 280 ? -41.357 4.191 12.626 1.00 78.00 280 LYS A C 1
ATOM 2169 O O . LYS A 1 280 ? -40.926 4.477 13.740 1.00 78.00 280 LYS A O 1
ATOM 2174 N N . ASP A 1 281 ? -41.552 2.946 12.201 1.00 67.00 281 ASP A N 1
ATOM 2175 C CA . ASP A 1 281 ? -41.212 1.775 13.005 1.00 67.00 281 ASP A CA 1
ATOM 2176 C C . ASP A 1 281 ? -39.708 1.733 13.336 1.00 67.00 281 ASP A C 1
ATOM 2178 O O . ASP A 1 281 ? -38.844 2.185 12.568 1.00 67.00 281 ASP A O 1
ATOM 2182 N N . GLU A 1 282 ? -39.395 1.168 14.503 1.00 63.12 282 GLU A N 1
ATOM 2183 C CA . GLU A 1 282 ? -38.030 0.822 14.900 1.00 63.12 282 GLU A CA 1
ATOM 2184 C C . GLU A 1 282 ? -37.540 -0.366 14.056 1.00 63.12 282 GLU A C 1
ATOM 2186 O O . GLU A 1 282 ? -37.469 -1.495 14.530 1.00 63.12 282 GLU A O 1
ATOM 2191 N N . ASP A 1 283 ? -37.219 -0.140 12.783 1.00 52.91 283 ASP A N 1
ATOM 2192 C CA . ASP A 1 283 ? -36.508 -1.150 12.000 1.00 52.91 283 ASP A CA 1
ATOM 2193 C C . ASP A 1 283 ? -35.085 -1.315 12.564 1.00 52.91 283 ASP A C 1
ATOM 2195 O O . ASP A 1 283 ? -34.228 -0.435 12.429 1.00 52.91 283 ASP A O 1
ATOM 2199 N N . LEU A 1 284 ? -34.868 -2.459 13.219 1.00 46.69 284 LEU A N 1
ATOM 2200 C CA . LEU A 1 284 ? -33.582 -3.013 13.646 1.00 46.69 284 LEU A CA 1
ATOM 2201 C C . LEU A 1 284 ? -33.537 -4.498 13.232 1.00 46.69 284 LEU A C 1
ATOM 2203 O O . LEU A 1 284 ? -33.654 -5.392 14.072 1.00 46.69 284 LEU A O 1
ATOM 2207 N N . THR A 1 285 ? -33.406 -4.770 11.931 1.00 42.88 285 THR A N 1
ATOM 2208 C CA . THR A 1 285 ? -33.018 -6.094 11.403 1.00 42.88 285 THR A CA 1
ATOM 2209 C C . THR A 1 285 ? -31.889 -5.970 10.408 1.00 42.88 285 THR A C 1
ATOM 2211 O O . THR A 1 285 ? -32.003 -5.075 9.541 1.00 42.88 285 THR A O 1
#

Foldseek 3Di:
DLLLCLLCVQQPAFAEEEEQAALDPWQPLLNLLSNLLNYAAYEYEYQPCHGPVPQGLDDPVLCVVVVHDQAPDKDWPVRCCVSGNQDARPPPRDRSQVVSQVSSVVSNHHYTYMYHPQLCVCVVPALHYEYEHQQCLVVSQVNSVVNRRDRYHYQQSRQLDDDVNDHGNVGRGSFVWTDPDPNDIDHDDDPCACVQVVVQVVCCVVPVDGDKGFDAAQAWDQQNPNRHIDRAGPHGTNDIDPVPDDDPPDDPLVCCCVPVVVVDDDPRSVVVSVVCVVPDDPDDD

Secondary structure (DSSP, 8-state):
-HHHHHHHHHHTTSEEEEE-----TTTTHHHHHHHHHT-SEEEEEE-SSB-TT--BSS-HHHHHHHT--TTT--EEHHHHHHHH--PPPTTT---HHHHHHHHHHHTT-EEEEEE-S-GGGGGGT-SEEEE--SSSHHHHHHHHHHTT-SEEEEGGGTTSS-STT----TTTTTTT-EESSSS-EEPPP-S-HHHHHHHHHHHHHHHS-----EE---SEEE-TTT--EEE-SS-S-SEE-GGG-S------HHHIIIIITTT--HHHHHHHHHHHHHH------

Radius of gyration: 24.15 Å; chains: 1; bounding box: 70×44×64 Å

Organism: NCBI:txid582475

InterPro domains:
  IPR002847 Coenzyme F420:L-glutamate ligase-like domain [PF01996] (4-264)